Protein AF-0000000085125023 (afdb_homodimer)

Organism: Arcobacter nitrofigilis (strain ATCC 33309 / DSM 7299 / CCUG 15893 / LMG 7604 / NCTC 12251 / CI) (NCBI:txid572480)

Structure (mmCIF, N/CA/C/O backbone):
data_AF-0000000085125023-model_v1
#
loop_
_entity.id
_entity.type
_entity.pdbx_description
1 polymer 'Transcriptional regulator, MarR family'
#
loop_
_atom_site.group_PDB
_atom_site.id
_atom_site.type_symbol
_atom_site.label_atom_id
_atom_site.label_alt_id
_atom_site.label_comp_id
_atom_site.label_asym_id
_atom_site.label_entity_id
_atom_site.label_seq_id
_atom_site.pdbx_PDB_ins_code
_atom_site.Cartn_x
_atom_site.Cartn_y
_atom_site.Cartn_z
_atom_site.occupancy
_atom_site.B_iso_or_equiv
_atom_site.auth_seq_id
_atom_site.auth_comp_id
_atom_site.auth_asym_id
_atom_site.auth_atom_id
_atom_site.pdbx_PDB_model_num
ATOM 1 N N . MET A 1 1 ? 10.039 26.953 7.219 1 48.03 1 MET A N 1
ATOM 2 C CA . MET A 1 1 ? 10.586 26.062 8.234 1 48.03 1 MET A CA 1
ATOM 3 C C . MET A 1 1 ? 9.93 24.688 8.172 1 48.03 1 MET A C 1
ATOM 5 O O . MET A 1 1 ? 8.758 24.578 7.824 1 48.03 1 MET A O 1
ATOM 9 N N . VAL A 1 2 ? 10.75 23.547 8.148 1 61.81 2 VAL A N 1
ATOM 10 C CA . VAL A 1 2 ? 10.18 22.203 8.148 1 61.81 2 VAL A CA 1
ATOM 11 C C . VAL A 1 2 ? 9.438 21.969 9.453 1 61.81 2 VAL A C 1
ATOM 13 O O . VAL A 1 2 ? 10 22.125 10.539 1 61.81 2 VAL A O 1
ATOM 16 N N . LYS A 1 3 ? 8.188 21.859 9.469 1 83.12 3 LYS A N 1
ATOM 17 C CA . LYS A 1 3 ? 7.367 21.609 10.648 1 83.12 3 LYS A CA 1
ATOM 18 C C . LYS A 1 3 ? 7.746 20.297 11.312 1 83.12 3 LYS A C 1
ATOM 20 O O . LYS A 1 3 ? 8.062 19.312 10.625 1 83.12 3 LYS A O 1
ATOM 25 N N . THR A 1 4 ? 8.023 20.422 12.68 1 88.06 4 THR A N 1
ATOM 26 C CA . THR A 1 4 ? 8.344 19.219 13.445 1 88.06 4 THR A CA 1
ATOM 27 C C . THR A 1 4 ? 7.262 18.906 14.469 1 88.06 4 THR A C 1
ATOM 29 O O . THR A 1 4 ? 6.66 19.828 15.039 1 88.06 4 THR A O 1
ATOM 32 N N . TYR A 1 5 ? 7.02 17.672 14.727 1 92.56 5 TYR A N 1
ATOM 33 C CA . TYR A 1 5 ? 6.012 17.219 15.672 1 92.56 5 TYR A CA 1
ATOM 34 C C . TYR A 1 5 ? 6.641 16.359 16.766 1 92.56 5 TYR A C 1
ATOM 36 O O . TYR A 1 5 ? 5.934 15.688 17.516 1 92.56 5 TYR A O 1
ATOM 44 N N . GLY A 1 6 ? 7.953 16.422 16.844 1 93.62 6 GLY A N 1
ATOM 45 C CA . GLY A 1 6 ? 8.75 15.547 17.688 1 93.62 6 GLY A CA 1
ATOM 46 C C . GLY A 1 6 ? 9.578 14.539 16.922 1 93.62 6 GLY A C 1
ATOM 47 O O . GLY A 1 6 ? 9.125 14.016 15.891 1 93.62 6 GLY A O 1
ATOM 48 N N . GLU A 1 7 ? 10.742 14.328 17.422 1 94.56 7 GLU A N 1
ATOM 49 C CA . GLU A 1 7 ? 11.711 13.516 16.672 1 94.56 7 GLU A CA 1
ATOM 50 C C . GLU A 1 7 ? 11.133 12.148 16.328 1 94.56 7 GLU A C 1
ATOM 52 O O . GLU A 1 7 ? 11.156 11.734 15.172 1 94.56 7 GLU A O 1
ATOM 57 N N . ARG A 1 8 ? 10.609 11.492 17.344 1 96.62 8 ARG A N 1
ATOM 58 C CA . ARG A 1 8 ? 10.086 10.148 17.109 1 96.62 8 ARG A CA 1
ATOM 59 C C . ARG A 1 8 ? 8.836 10.18 16.234 1 96.62 8 ARG A C 1
ATOM 61 O O . ARG A 1 8 ? 8.633 9.305 15.398 1 96.62 8 ARG A O 1
ATOM 68 N N . THR A 1 9 ? 8.023 11.148 16.469 1 97.12 9 THR A N 1
ATOM 69 C CA . THR A 1 9 ? 6.824 11.305 15.648 1 97.12 9 THR A CA 1
ATOM 70 C C . THR A 1 9 ? 7.191 11.578 14.195 1 97.12 9 THR A C 1
ATOM 72 O O . THR A 1 9 ? 6.621 10.977 13.281 1 97.12 9 THR A O 1
ATOM 75 N N . ASP A 1 10 ? 8.141 12.438 13.992 1 96.75 10 ASP A N 1
ATOM 76 C CA . ASP A 1 10 ? 8.602 12.742 12.648 1 96.75 10 ASP A CA 1
ATOM 77 C C . ASP A 1 10 ? 9.156 11.5 11.961 1 96.75 10 ASP A C 1
ATOM 79 O O . ASP A 1 10 ? 8.883 11.258 10.781 1 96.75 10 ASP A O 1
ATOM 83 N N . LYS A 1 11 ? 9.891 10.742 12.742 1 97.56 11 LYS A N 1
ATOM 84 C CA . LYS A 1 11 ? 10.477 9.516 12.195 1 97.56 11 LYS A CA 1
ATOM 85 C C . LYS A 1 11 ? 9.391 8.492 11.875 1 97.56 11 LYS A C 1
ATOM 87 O O . LYS A 1 11 ? 9.469 7.801 10.859 1 97.56 11 LYS A O 1
ATOM 92 N N . SER A 1 12 ? 8.438 8.398 12.742 1 98.44 12 SER A N 1
ATOM 93 C CA . SER A 1 12 ? 7.316 7.492 12.516 1 98.44 12 SER A CA 1
ATOM 94 C C . SER A 1 12 ? 6.578 7.844 11.227 1 98.44 12 SER A C 1
ATOM 96 O O . SER A 1 12 ? 6.309 6.969 10.398 1 98.44 12 SER A O 1
ATOM 98 N N . MET A 1 13 ? 6.344 9.117 11.039 1 97 13 MET A N 1
ATOM 99 C CA . MET A 1 13 ? 5.641 9.578 9.844 1 97 13 MET A CA 1
ATOM 100 C C . MET A 1 13 ? 6.457 9.297 8.586 1 97 13 MET A C 1
ATOM 102 O O . MET A 1 13 ? 5.93 8.781 7.602 1 97 13 MET A O 1
ATOM 106 N N . LYS A 1 14 ? 7.691 9.602 8.688 1 96.69 14 LYS A N 1
ATOM 107 C CA . LYS A 1 14 ? 8.586 9.359 7.555 1 96.69 14 LYS A CA 1
ATOM 108 C C . LYS A 1 14 ? 8.641 7.883 7.191 1 96.69 14 LYS A C 1
ATOM 110 O O . LYS A 1 14 ? 8.633 7.523 6.012 1 96.69 14 LYS A O 1
ATOM 115 N N . THR A 1 15 ? 8.664 7.059 8.164 1 98.44 15 THR A N 1
ATOM 116 C CA . THR A 1 15 ? 8.766 5.617 7.961 1 98.44 15 THR A CA 1
ATOM 117 C C . THR A 1 15 ? 7.48 5.066 7.348 1 98.44 15 THR A C 1
ATOM 119 O O . THR A 1 15 ? 7.523 4.273 6.406 1 98.44 15 THR A O 1
ATOM 122 N N . VAL A 1 16 ? 6.336 5.551 7.832 1 97.94 16 VAL A N 1
ATOM 123 C CA . VAL A 1 16 ? 5.055 5.086 7.305 1 97.94 16 VAL A CA 1
ATOM 124 C C . VAL A 1 16 ? 4.914 5.504 5.844 1 97.94 16 VAL A C 1
ATOM 126 O O . VAL A 1 16 ? 4.496 4.703 5.004 1 97.94 16 VAL A O 1
ATOM 129 N N . VAL A 1 17 ? 5.305 6.684 5.531 1 95.62 17 VAL A N 1
ATOM 130 C CA . VAL A 1 17 ? 5.23 7.18 4.164 1 95.62 17 VAL A CA 1
ATOM 131 C C . VAL A 1 17 ? 6.148 6.359 3.264 1 95.62 17 VAL A C 1
ATOM 133 O O . VAL A 1 17 ? 5.777 6.004 2.143 1 95.62 17 VAL A O 1
ATOM 136 N N . ARG A 1 18 ? 7.312 6.051 3.775 1 96.88 18 ARG A N 1
ATOM 137 C CA . ARG A 1 18 ? 8.258 5.281 2.977 1 96.88 18 ARG A CA 1
ATOM 138 C C . ARG A 1 18 ? 7.758 3.857 2.75 1 96.88 18 ARG A C 1
ATOM 140 O O . ARG A 1 18 ? 7.938 3.297 1.667 1 96.88 18 ARG A O 1
ATOM 147 N N . LEU A 1 19 ? 7.148 3.27 3.783 1 97.75 19 LEU A N 1
ATOM 148 C CA . LEU A 1 19 ? 6.508 1.968 3.643 1 97.75 19 LEU A CA 1
ATOM 149 C C . LEU A 1 19 ? 5.473 1.989 2.523 1 97.75 19 LEU A C 1
ATOM 151 O O . LEU A 1 19 ? 5.457 1.102 1.668 1 97.75 19 LEU A O 1
ATOM 155 N N . GLU A 1 20 ? 4.672 2.984 2.543 1 95.94 20 GLU A N 1
ATOM 156 C CA . GLU A 1 20 ? 3.619 3.141 1.546 1 95.94 20 GLU A CA 1
ATOM 157 C C . GLU A 1 20 ? 4.203 3.271 0.142 1 95.94 20 GLU A C 1
ATOM 159 O O . GLU A 1 20 ? 3.76 2.594 -0.787 1 95.94 20 GLU A O 1
ATOM 164 N N . LYS A 1 21 ? 5.195 4.098 0.004 1 95.44 21 LYS A N 1
ATOM 165 C CA . LYS A 1 21 ? 5.797 4.363 -1.3 1 95.44 21 LYS A CA 1
ATOM 166 C C . LYS A 1 21 ? 6.5 3.121 -1.841 1 95.44 21 LYS A C 1
ATOM 168 O O . LYS A 1 21 ? 6.398 2.812 -3.031 1 95.44 21 LYS A O 1
ATOM 173 N N . ALA A 1 22 ? 7.219 2.416 -0.979 1 97.44 22 ALA A N 1
ATOM 174 C CA . ALA A 1 22 ? 7.902 1.196 -1.399 1 97.44 22 ALA A CA 1
ATOM 175 C C . ALA A 1 22 ? 6.902 0.128 -1.832 1 97.44 22 ALA A C 1
ATOM 177 O O . ALA A 1 22 ? 7.07 -0.502 -2.879 1 97.44 22 ALA A O 1
ATOM 178 N N . SER A 1 23 ? 5.863 -0.034 -1.014 1 96.88 23 SER A N 1
ATOM 179 C CA . SER A 1 23 ? 4.836 -1.02 -1.328 1 96.88 23 SER A CA 1
ATOM 180 C C . SER A 1 23 ? 4.141 -0.692 -2.646 1 96.88 23 SER A C 1
ATOM 182 O O . SER A 1 23 ? 3.928 -1.576 -3.479 1 96.88 23 SER A O 1
ATOM 184 N N . LEU A 1 24 ? 3.865 0.53 -2.869 1 94.25 24 LEU A N 1
ATOM 185 C CA . LEU A 1 24 ? 3.189 0.968 -4.086 1 94.25 24 LEU A CA 1
ATOM 186 C C . LEU A 1 24 ? 4.07 0.745 -5.309 1 94.25 24 LEU A C 1
ATOM 188 O O . LEU A 1 24 ? 3.592 0.293 -6.352 1 94.25 24 LEU A O 1
ATOM 192 N N . LYS A 1 25 ? 5.273 1.113 -5.129 1 95.5 25 LYS A N 1
ATOM 193 C CA . LYS A 1 25 ? 6.199 0.954 -6.25 1 95.5 25 LYS A CA 1
ATOM 194 C C . LYS A 1 25 ? 6.285 -0.506 -6.688 1 95.5 25 LYS A C 1
ATOM 196 O O . LYS A 1 25 ? 6.23 -0.806 -7.879 1 95.5 25 LYS A O 1
ATOM 201 N N . ILE A 1 26 ? 6.391 -1.401 -5.77 1 97.44 26 ILE A N 1
ATOM 202 C CA . ILE A 1 26 ? 6.484 -2.828 -6.062 1 97.44 26 ILE A CA 1
ATOM 203 C C . ILE A 1 26 ? 5.156 -3.322 -6.641 1 97.44 26 ILE A C 1
ATOM 205 O O . ILE A 1 26 ? 5.137 -4.082 -7.609 1 97.44 26 ILE A O 1
ATOM 209 N N . THR A 1 27 ? 4.062 -2.861 -6.07 1 95.75 27 THR A N 1
ATOM 210 C CA . THR A 1 27 ? 2.732 -3.24 -6.535 1 95.75 27 THR A CA 1
ATOM 211 C C . THR A 1 27 ? 2.518 -2.793 -7.98 1 95.75 27 THR A C 1
ATOM 213 O O . THR A 1 27 ? 2 -3.555 -8.797 1 95.75 27 THR A O 1
ATOM 216 N N . ASN A 1 28 ? 2.945 -1.587 -8.281 1 94.81 28 ASN A N 1
ATOM 217 C CA . ASN A 1 28 ? 2.777 -1.069 -9.633 1 94.81 28 ASN A CA 1
ATOM 218 C C . ASN A 1 28 ? 3.564 -1.891 -10.656 1 94.81 28 ASN A C 1
ATOM 220 O O . ASN A 1 28 ? 3.098 -2.115 -11.773 1 94.81 28 ASN A O 1
ATOM 224 N N . LYS A 1 29 ? 4.711 -2.312 -10.297 1 96.81 29 LYS A N 1
ATOM 225 C CA . LYS A 1 29 ? 5.477 -3.203 -11.164 1 96.81 29 LYS A CA 1
ATOM 226 C C . LYS A 1 29 ? 4.742 -4.523 -11.383 1 96.81 29 LYS A C 1
ATOM 228 O O . LYS A 1 29 ? 4.711 -5.047 -12.5 1 96.81 29 LYS A O 1
ATOM 233 N N . THR A 1 30 ? 4.172 -5 -10.328 1 97.62 30 THR A N 1
ATOM 234 C CA . THR A 1 30 ? 3.414 -6.242 -10.414 1 97.62 30 THR A CA 1
ATOM 235 C C . THR A 1 30 ? 2.191 -6.074 -11.305 1 97.62 30 THR A C 1
ATOM 237 O O . THR A 1 30 ? 1.921 -6.922 -12.164 1 97.62 30 THR A O 1
ATOM 240 N N . LEU A 1 31 ? 1.529 -4.98 -11.133 1 96.56 31 LEU A N 1
ATOM 241 C CA . LEU A 1 31 ? 0.343 -4.695 -11.93 1 96.56 31 LEU A CA 1
ATOM 242 C C . LEU A 1 31 ? 0.694 -4.605 -13.414 1 96.56 31 LEU A C 1
ATOM 244 O O . LEU A 1 31 ? -0.02 -5.148 -14.258 1 96.56 31 LEU A O 1
ATOM 248 N N . SER A 1 32 ? 1.743 -3.9 -13.656 1 96.62 32 SER A N 1
ATOM 249 C CA . SER A 1 32 ? 2.195 -3.77 -15.039 1 96.62 32 SER A CA 1
ATOM 250 C C . SER A 1 32 ? 2.496 -5.133 -15.656 1 96.62 32 SER A C 1
ATOM 252 O O . SER A 1 32 ? 2.088 -5.414 -16.781 1 96.62 32 SER A O 1
ATOM 254 N N . TYR A 1 33 ? 3.137 -5.992 -14.922 1 97.75 33 TYR A N 1
ATOM 255 C CA . TYR A 1 33 ? 3.465 -7.336 -15.383 1 97.75 33 TYR A CA 1
ATOM 256 C C . TYR A 1 33 ? 2.199 -8.156 -15.625 1 97.75 33 TYR A C 1
ATOM 258 O O . TYR A 1 33 ? 2.053 -8.789 -16.672 1 97.75 33 TYR A O 1
ATOM 266 N N . LEU A 1 34 ? 1.265 -8.109 -14.68 1 97.56 34 LEU A N 1
ATOM 267 C CA . LEU A 1 34 ? 0.044 -8.898 -14.758 1 97.56 34 LEU A CA 1
ATOM 268 C C . LEU A 1 34 ? -0.829 -8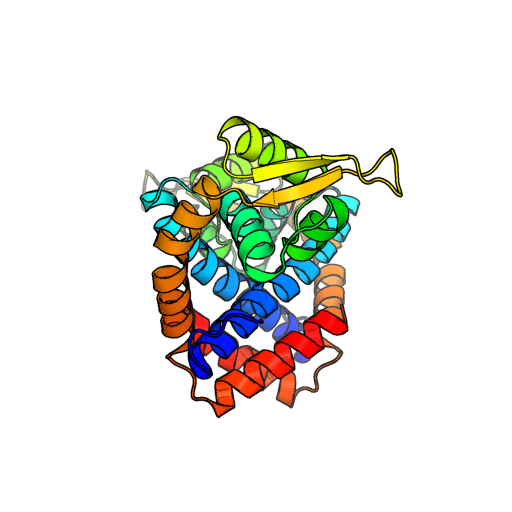.445 -15.922 1 97.56 34 LEU A C 1
ATOM 270 O O . LEU A 1 34 ? -1.456 -9.266 -16.594 1 97.56 34 LEU A O 1
ATOM 274 N N . SER A 1 35 ? -0.808 -7.121 -16.109 1 96.44 35 SER A N 1
ATOM 275 C CA . SER A 1 35 ? -1.603 -6.574 -17.203 1 96.44 35 SER A CA 1
ATOM 276 C C . SER A 1 35 ? -1.134 -7.113 -18.547 1 96.44 35 SER A C 1
ATOM 278 O O . SER A 1 35 ? -1.946 -7.352 -19.453 1 96.44 35 SER A O 1
ATOM 280 N N . GLN A 1 36 ? 0.09 -7.32 -18.703 1 96.19 36 GLN A N 1
ATOM 281 C CA . GLN A 1 36 ? 0.662 -7.871 -19.922 1 96.19 36 GLN A CA 1
ATOM 282 C C . GLN A 1 36 ? 0.196 -9.305 -20.156 1 96.19 36 GLN A C 1
ATOM 284 O O . GLN A 1 36 ? 0.296 -9.828 -21.266 1 96.19 36 GLN A O 1
ATOM 289 N N . HIS A 1 37 ? -0.326 -9.898 -19.141 1 95 37 HIS A N 1
ATOM 290 C CA . HIS A 1 37 ? -0.765 -11.289 -19.219 1 95 37 HIS A CA 1
ATOM 291 C C . HIS A 1 37 ? -2.279 -11.398 -19.078 1 95 37 HIS A C 1
ATOM 293 O O . HIS A 1 37 ? -2.803 -12.484 -18.797 1 95 37 HIS A O 1
ATOM 299 N N . GLY A 1 38 ? -2.936 -10.242 -19.125 1 93.81 38 GLY A N 1
ATOM 300 C CA . GLY A 1 38 ? -4.387 -10.219 -19.141 1 93.81 38 GLY A CA 1
ATOM 301 C C . GLY A 1 38 ? -5.016 -10.492 -17.797 1 93.81 38 GLY A C 1
ATOM 302 O O . GLY A 1 38 ? -6.141 -10.992 -17.719 1 93.81 38 GLY A O 1
ATOM 303 N N . LEU A 1 39 ? -4.336 -10.242 -16.703 1 96.5 39 LEU A N 1
ATOM 304 C CA . LEU A 1 39 ? -4.816 -10.492 -15.344 1 96.5 39 LEU A CA 1
ATOM 305 C C . LEU A 1 39 ? -4.863 -9.203 -14.539 1 96.5 39 LEU A C 1
ATOM 307 O O . LEU A 1 39 ? -3.949 -8.383 -14.617 1 96.5 39 LEU A O 1
ATOM 311 N N . THR A 1 40 ? -5.914 -9.016 -13.852 1 95.94 40 THR A N 1
ATOM 312 C CA . THR A 1 40 ? -5.922 -7.977 -12.828 1 95.94 40 THR A CA 1
ATOM 313 C C . THR A 1 40 ? -5.281 -8.477 -11.539 1 95.94 40 THR A C 1
ATOM 315 O O . THR A 1 40 ? -5.059 -9.68 -11.375 1 95.94 40 THR A O 1
ATOM 318 N N . PHE A 1 41 ? -5 -7.547 -10.703 1 95.75 41 PHE A N 1
ATOM 319 C CA . PHE A 1 41 ? -4.375 -7.922 -9.438 1 95.75 41 PHE A CA 1
ATOM 320 C C . PHE A 1 41 ? -5.301 -8.805 -8.617 1 95.75 41 PHE A C 1
ATOM 322 O O . PHE A 1 41 ? -4.871 -9.812 -8.055 1 95.75 41 PHE A O 1
ATOM 329 N N . ASN A 1 42 ? -6.559 -8.445 -8.555 1 95.81 42 ASN A N 1
ATOM 330 C CA . ASN A 1 42 ? -7.5 -9.188 -7.727 1 95.81 42 ASN A CA 1
ATOM 331 C C . ASN A 1 42 ? -7.762 -10.586 -8.297 1 95.81 42 ASN A C 1
ATOM 333 O O . ASN A 1 42 ? -7.902 -11.547 -7.543 1 95.81 42 ASN A O 1
ATOM 337 N N . GLN A 1 43 ? -7.824 -10.625 -9.57 1 96.94 43 GLN A N 1
ATOM 338 C CA . GLN A 1 43 ? -7.934 -11.938 -10.195 1 96.94 43 GLN A CA 1
ATOM 339 C C . GLN A 1 43 ? -6.734 -12.812 -9.844 1 96.94 43 GLN A C 1
ATOM 341 O O . GLN A 1 43 ? -6.898 -13.977 -9.461 1 96.94 43 GLN A O 1
ATOM 346 N N . PHE A 1 44 ? -5.602 -12.195 -9.984 1 97.75 44 PHE A N 1
ATOM 347 C CA . PHE A 1 44 ? -4.363 -12.906 -9.688 1 97.75 44 PHE A CA 1
ATOM 348 C C . PHE A 1 44 ? -4.34 -13.367 -8.234 1 97.75 44 PHE A C 1
ATOM 350 O O . PHE A 1 44 ? -4.004 -14.523 -7.949 1 97.75 44 PHE A O 1
ATOM 357 N N . LYS A 1 45 ? -4.645 -12.523 -7.332 1 97.19 45 LYS A N 1
ATOM 358 C CA . LYS A 1 45 ? -4.594 -12.844 -5.906 1 97.19 45 LYS A CA 1
ATOM 359 C C . LYS A 1 45 ? -5.504 -14.016 -5.574 1 97.19 45 LYS A C 1
ATOM 361 O O . LYS A 1 45 ? -5.125 -14.906 -4.809 1 97.19 45 LYS A O 1
ATOM 366 N N . VAL A 1 46 ? -6.664 -14.055 -6.148 1 97.62 46 VAL A N 1
ATOM 367 C CA . VAL A 1 46 ? -7.609 -15.133 -5.891 1 97.62 46 VAL A CA 1
ATOM 368 C C . VAL A 1 46 ? -7.059 -16.453 -6.445 1 97.62 46 VAL A C 1
ATOM 370 O O . VAL A 1 46 ? -7.035 -17.453 -5.742 1 97.62 46 VAL A O 1
ATOM 373 N N . LEU A 1 47 ? -6.617 -16.391 -7.676 1 98.06 47 LEU A N 1
ATOM 374 C CA . LEU A 1 47 ? -6.07 -17.594 -8.297 1 98.06 47 LEU A CA 1
ATOM 375 C C . LEU A 1 47 ? -4.859 -18.109 -7.527 1 98.06 47 LEU A C 1
ATOM 377 O O . LEU A 1 47 ? -4.715 -19.312 -7.32 1 98.06 47 LEU A O 1
ATOM 381 N N . GLU A 1 48 ? -4.074 -17.203 -7.137 1 97.06 48 GLU A N 1
ATOM 382 C CA . GLU A 1 48 ? -2.846 -17.547 -6.426 1 97.06 48 GLU A CA 1
ATOM 383 C C . GLU A 1 48 ? -3.15 -18.25 -5.105 1 97.06 48 GLU A C 1
ATOM 385 O O . GLU A 1 48 ? -2.525 -19.266 -4.773 1 97.06 48 GLU A O 1
ATOM 390 N N . VAL A 1 49 ? -4.059 -17.719 -4.344 1 96.25 49 VAL A N 1
ATOM 391 C CA . VAL A 1 49 ? -4.352 -18.297 -3.035 1 96.25 49 VAL A CA 1
ATOM 392 C C . VAL A 1 49 ? -4.977 -19.688 -3.215 1 96.25 49 VAL A C 1
ATOM 394 O O . VAL A 1 49 ? -4.668 -20.609 -2.465 1 96.25 49 VAL A O 1
ATOM 397 N N . LEU A 1 50 ? -5.805 -19.859 -4.18 1 97.25 50 LEU A N 1
ATOM 398 C CA . LEU A 1 50 ? -6.418 -21.156 -4.43 1 97.25 50 LEU A CA 1
ATOM 399 C C . LEU A 1 50 ? -5.379 -22.156 -4.926 1 97.25 50 LEU A C 1
ATOM 401 O O . LEU A 1 50 ? -5.438 -23.344 -4.574 1 97.25 50 LEU A O 1
ATOM 405 N N . TYR A 1 51 ? -4.508 -21.641 -5.707 1 96.62 51 TYR A N 1
ATOM 406 C CA . TYR A 1 51 ? -3.455 -22.484 -6.262 1 96.62 51 TYR A CA 1
ATOM 407 C C . TYR A 1 51 ? -2.533 -23 -5.16 1 96.62 51 TYR A C 1
ATOM 409 O O . TYR A 1 51 ? -2.145 -24.172 -5.168 1 96.62 51 TYR A O 1
ATOM 417 N N . HIS A 1 52 ? -2.266 -22.234 -4.211 1 95.5 52 HIS A N 1
ATOM 418 C CA . HIS A 1 52 ? -1.262 -22.562 -3.207 1 95.5 52 HIS A CA 1
ATOM 419 C C . HIS A 1 52 ? -1.909 -23.156 -1.959 1 95.5 52 HIS A C 1
ATOM 421 O O . HIS A 1 52 ? -1.303 -23.984 -1.271 1 95.5 52 HIS A O 1
ATOM 427 N N . ARG A 1 53 ? -3.137 -22.766 -1.627 1 94.94 53 ARG A N 1
ATOM 428 C CA . ARG A 1 53 ? -3.732 -23.156 -0.354 1 94.94 53 ARG A CA 1
ATOM 429 C C . ARG A 1 53 ? -4.836 -24.188 -0.56 1 94.94 53 ARG A C 1
ATOM 431 O O . ARG A 1 53 ? -5.297 -24.812 0.398 1 94.94 53 ARG A O 1
ATOM 438 N N . GLY A 1 54 ? -5.246 -24.344 -1.725 1 95.56 54 GLY A N 1
ATOM 439 C CA . GLY A 1 54 ? -6.34 -25.266 -2.004 1 95.56 54 GLY A CA 1
ATOM 440 C C . GLY A 1 54 ? -7.707 -24.609 -1.908 1 95.56 54 GLY A C 1
ATOM 441 O O . GLY A 1 54 ? -7.828 -23.391 -2.059 1 95.56 54 GLY A O 1
ATOM 442 N N . ASP A 1 55 ? -8.695 -25.453 -1.724 1 96.19 55 ASP A N 1
ATOM 443 C CA . ASP A 1 55 ? -10.078 -24.984 -1.729 1 96.19 55 ASP A CA 1
ATOM 444 C C . ASP A 1 55 ? -10.359 -24.078 -0.526 1 96.19 55 ASP A C 1
ATOM 446 O O . ASP A 1 55 ? -9.938 -24.391 0.593 1 96.19 55 ASP A O 1
ATOM 450 N N . LEU A 1 56 ? -11.023 -23 -0.812 1 95.56 56 LEU A N 1
ATOM 451 C CA . LEU A 1 56 ? -11.312 -22.016 0.238 1 95.56 56 LEU A CA 1
ATOM 452 C C . LEU A 1 56 ? -12.711 -21.453 0.076 1 95.56 56 LEU A C 1
ATOM 454 O O . LEU A 1 56 ? -13.242 -21.391 -1.038 1 95.56 56 LEU A O 1
ATOM 458 N N . ASN A 1 57 ? -13.258 -21.016 1.172 1 93.44 57 ASN A N 1
ATOM 459 C CA . ASN A 1 57 ? -14.516 -20.281 1.08 1 93.44 57 ASN A CA 1
ATOM 460 C C . ASN A 1 57 ? -14.281 -18.797 0.814 1 93.44 57 ASN A C 1
ATOM 462 O O . ASN A 1 57 ? -13.148 -18.312 0.915 1 93.44 57 ASN A O 1
ATOM 466 N N . ILE A 1 58 ? -15.336 -18.141 0.476 1 92.56 58 ILE A N 1
ATOM 467 C CA . ILE A 1 58 ? -15.2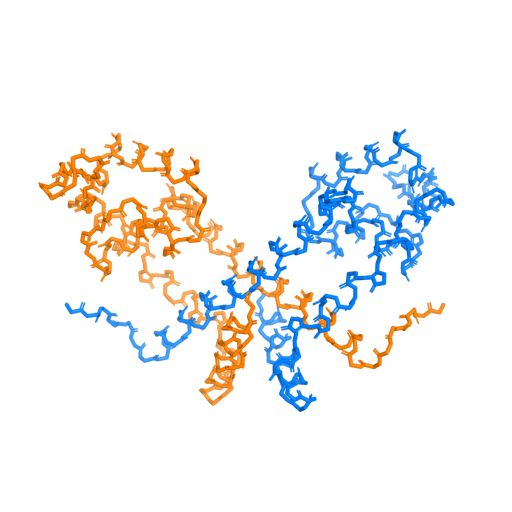58 -16.734 0.091 1 92.56 58 ILE A CA 1
ATOM 468 C C . ILE A 1 58 ? -14.703 -15.914 1.251 1 92.56 58 ILE A C 1
ATOM 470 O O . ILE A 1 58 ? -13.922 -14.984 1.042 1 92.56 58 ILE A O 1
ATOM 474 N N . GLY A 1 59 ? -15.07 -16.234 2.453 1 92.56 59 GLY A N 1
ATOM 475 C CA . GLY A 1 59 ? -14.57 -15.523 3.625 1 92.56 59 GLY A CA 1
ATOM 476 C C . GLY A 1 59 ? -13.07 -15.633 3.793 1 92.56 59 GLY A C 1
ATOM 477 O O . GLY A 1 59 ? -12.391 -14.633 4.047 1 92.56 59 GLY A O 1
ATOM 478 N N . SER A 1 60 ? -12.578 -16.812 3.613 1 94.25 60 SER A N 1
ATOM 479 C CA . SER A 1 60 ? -11.141 -17.047 3.715 1 94.25 60 SER A CA 1
ATOM 480 C C . SER A 1 60 ? -10.383 -16.344 2.6 1 94.25 60 SER A C 1
ATOM 482 O O . SER A 1 60 ? -9.336 -15.734 2.844 1 94.25 60 SER A O 1
ATOM 484 N N . ILE A 1 61 ? -10.906 -16.359 1.437 1 95.81 61 ILE A N 1
ATOM 485 C CA . ILE A 1 61 ? -10.273 -15.711 0.295 1 95.81 61 ILE A CA 1
ATOM 486 C C . ILE A 1 61 ? -10.25 -14.195 0.518 1 95.81 61 ILE A C 1
ATOM 488 O O . ILE A 1 61 ? -9.227 -13.547 0.275 1 95.81 61 ILE A O 1
ATOM 492 N N . THR A 1 62 ? -11.336 -13.703 0.993 1 94.69 62 THR A N 1
ATOM 493 C CA . THR A 1 62 ? -11.445 -12.273 1.258 1 94.69 62 THR A CA 1
ATOM 494 C C . THR A 1 62 ? -10.375 -11.828 2.254 1 94.69 62 THR A C 1
ATOM 496 O O . THR A 1 62 ? -9.688 -10.828 2.029 1 94.69 62 THR A O 1
ATOM 499 N N . LYS A 1 63 ? -10.125 -12.617 3.266 1 92.81 63 LYS A N 1
ATOM 500 C CA . LYS A 1 63 ? -9.141 -12.32 4.301 1 92.81 63 LYS A CA 1
ATOM 501 C C . LYS A 1 63 ? -7.719 -12.438 3.76 1 92.81 63 LYS A C 1
ATOM 503 O O . LYS A 1 63 ? -6.891 -11.555 3.979 1 92.81 63 LYS A O 1
ATOM 508 N N . LEU A 1 64 ? -7.508 -13.43 3.01 1 92.56 64 LEU A N 1
ATOM 509 C CA . LEU A 1 64 ? -6.164 -13.734 2.529 1 92.56 64 LEU A CA 1
ATOM 510 C C . LEU A 1 64 ? -5.738 -12.75 1.444 1 92.56 64 LEU A C 1
ATOM 512 O O . LEU A 1 64 ? -4.551 -12.453 1.302 1 92.56 64 LEU A O 1
ATOM 516 N N . THR A 1 65 ? -6.656 -12.18 0.682 1 94.19 65 THR A N 1
ATOM 517 C CA . THR A 1 65 ? -6.344 -11.281 -0.422 1 94.19 65 THR A CA 1
ATOM 518 C C . THR A 1 65 ? -6.477 -9.828 0.011 1 94.19 65 THR A C 1
ATOM 520 O O . THR A 1 65 ? -6.293 -8.914 -0.797 1 94.19 65 THR A O 1
ATOM 523 N N . MET A 1 66 ? -6.809 -9.578 1.205 1 91.06 66 MET A N 1
ATOM 524 C CA . MET A 1 66 ? -7.02 -8.234 1.743 1 91.06 66 MET A CA 1
ATOM 525 C C . MET A 1 66 ? -8.031 -7.465 0.904 1 91.06 66 MET A C 1
ATOM 527 O O . MET A 1 66 ? -7.816 -6.293 0.582 1 91.06 66 MET A O 1
ATOM 531 N N . SER A 1 67 ? -9.039 -8.195 0.462 1 91.44 67 SER A N 1
ATOM 532 C CA . SER A 1 67 ? -10.094 -7.613 -0.351 1 91.44 67 SER A CA 1
ATOM 533 C C . SER A 1 67 ? -11.32 -7.277 0.495 1 91.44 67 SER A C 1
ATOM 535 O O . SER A 1 67 ? -11.398 -7.664 1.664 1 91.44 67 SER A O 1
ATOM 537 N N . THR A 1 68 ? -12.195 -6.422 -0.049 1 87.44 68 THR A N 1
ATOM 538 C CA . THR A 1 68 ? -13.508 -6.18 0.549 1 87.44 68 THR A CA 1
ATOM 539 C C . THR A 1 68 ? -14.547 -7.145 -0.014 1 87.44 68 THR A C 1
ATOM 541 O O . THR A 1 68 ? -14.391 -7.648 -1.128 1 87.44 68 THR A O 1
ATOM 544 N N . PRO A 1 69 ? -15.594 -7.375 0.792 1 85.62 69 PRO A N 1
ATOM 545 C CA . PRO A 1 69 ? -16.641 -8.305 0.333 1 85.62 69 PRO A CA 1
ATOM 546 C C . PRO A 1 69 ? -17.219 -7.91 -1.025 1 85.62 69 PRO A C 1
ATOM 548 O O . PRO A 1 69 ? -17.453 -8.781 -1.87 1 85.62 69 PRO A O 1
ATOM 551 N N . GLY A 1 70 ? -17.469 -6.676 -1.167 1 87.62 70 GLY A N 1
ATOM 552 C CA . GLY A 1 70 ? -18.016 -6.234 -2.441 1 87.62 70 GLY A CA 1
ATOM 553 C C . GLY A 1 70 ? -17.094 -6.504 -3.613 1 87.62 70 GLY A C 1
ATOM 554 O O . GLY A 1 70 ? -17.531 -7 -4.656 1 87.62 70 GLY A O 1
ATOM 555 N N . ASN A 1 71 ? -15.859 -6.34 -3.48 1 90.19 71 ASN A N 1
ATOM 556 C CA . ASN A 1 71 ? -14.867 -6.52 -4.535 1 90.19 71 ASN A CA 1
ATOM 557 C C . ASN A 1 71 ? -14.633 -7.992 -4.84 1 90.19 71 ASN A C 1
ATOM 559 O O . ASN A 1 71 ? -14.586 -8.391 -6.004 1 90.19 71 ASN A O 1
ATOM 563 N N . ILE A 1 72 ? -14.625 -8.805 -3.816 1 94.19 72 ILE A N 1
ATOM 564 C CA . ILE A 1 72 ? -14.289 -10.211 -3.992 1 94.19 72 ILE A CA 1
ATOM 565 C C . ILE A 1 72 ? -15.43 -10.93 -4.711 1 94.19 72 ILE A C 1
ATOM 567 O O . ILE A 1 72 ? -15.188 -11.836 -5.516 1 94.19 72 ILE A O 1
ATOM 571 N N . THR A 1 73 ? -16.641 -10.5 -4.395 1 92.69 73 THR A N 1
ATOM 572 C CA . THR A 1 73 ? -17.812 -11.109 -5.023 1 92.69 73 THR A CA 1
ATOM 573 C C . THR A 1 73 ? -17.75 -10.938 -6.539 1 92.69 73 THR A C 1
ATOM 575 O O . THR A 1 73 ? -17.969 -11.891 -7.285 1 92.69 73 THR A O 1
ATOM 578 N N . VAL A 1 74 ? -17.453 -9.781 -6.918 1 95.88 74 VAL A N 1
ATOM 579 C CA . VAL A 1 74 ? -17.391 -9.469 -8.344 1 95.88 74 VAL A CA 1
ATOM 580 C C . VAL A 1 74 ? -16.234 -10.227 -8.984 1 95.88 74 VAL A C 1
ATOM 582 O O . VAL A 1 74 ? -16.375 -10.789 -10.07 1 95.88 74 VAL A O 1
ATOM 585 N N . VAL A 1 75 ? -15.117 -10.273 -8.398 1 97.25 75 VAL A N 1
ATOM 586 C CA . VAL A 1 75 ? -13.93 -10.945 -8.914 1 97.25 75 VAL A CA 1
ATOM 587 C C . VAL A 1 75 ? -14.195 -12.438 -9.062 1 97.25 75 VAL A C 1
ATOM 589 O O . VAL A 1 75 ? -13.891 -13.031 -10.094 1 97.25 75 VAL A O 1
ATOM 592 N N . VAL A 1 76 ? -14.836 -12.984 -8.078 1 96.44 76 VAL A N 1
ATOM 593 C CA . VAL A 1 76 ? -15.141 -14.414 -8.07 1 96.44 76 VAL A CA 1
ATOM 594 C C . VAL A 1 76 ? -16.141 -14.734 -9.172 1 96.44 76 VAL A C 1
ATOM 596 O O . VAL A 1 76 ? -15.984 -15.711 -9.898 1 96.44 76 VAL A O 1
ATOM 599 N N . LYS A 1 77 ? -17.141 -13.914 -9.227 1 96.06 77 LYS A N 1
ATOM 600 C CA . LYS A 1 77 ? -18.156 -14.086 -10.266 1 96.06 77 LYS A CA 1
ATOM 601 C C . LYS A 1 77 ? -17.516 -14.094 -11.656 1 96.06 77 LYS A C 1
ATOM 603 O O . LYS A 1 77 ? -17.844 -14.953 -12.484 1 96.06 77 LYS A O 1
ATOM 608 N N . ASN A 1 78 ? -16.641 -13.219 -11.875 1 97.12 78 ASN A N 1
ATOM 609 C CA . ASN A 1 78 ? -15.977 -13.117 -13.172 1 97.12 78 ASN A CA 1
ATOM 610 C C . ASN A 1 78 ? -15.047 -14.297 -13.43 1 97.12 78 ASN A C 1
ATOM 612 O O . ASN A 1 78 ? -14.977 -14.805 -14.555 1 97.12 78 ASN A O 1
ATOM 616 N N . LEU A 1 79 ? -14.367 -14.742 -12.438 1 98.06 79 LEU A N 1
ATOM 617 C CA . LEU A 1 79 ? -13.469 -15.883 -12.57 1 98.06 79 LEU A CA 1
ATOM 618 C C . LEU A 1 79 ? -14.25 -17.156 -12.875 1 98.06 79 LEU A C 1
ATOM 620 O O . LEU A 1 79 ? -13.781 -18.016 -13.625 1 98.06 79 LEU A O 1
ATOM 624 N N . LYS A 1 80 ? -15.422 -17.25 -12.281 1 97.56 80 LYS A N 1
ATOM 625 C CA . LYS A 1 80 ? -16.297 -18.375 -12.578 1 97.56 80 LYS A CA 1
ATOM 626 C C . LYS A 1 80 ? -16.797 -18.312 -14.016 1 97.56 80 LYS A C 1
ATOM 628 O O . LYS A 1 80 ? -16.797 -19.328 -14.727 1 97.56 80 LYS A O 1
ATOM 633 N N . ARG A 1 81 ? -17.234 -17.172 -14.312 1 97.5 81 ARG A N 1
ATOM 634 C CA . ARG A 1 81 ? -17.719 -16.953 -15.68 1 97.5 81 ARG A CA 1
ATOM 635 C C . ARG A 1 81 ? -16.656 -17.344 -16.703 1 97.5 81 ARG A C 1
ATOM 637 O O . ARG A 1 81 ? -16.969 -18 -17.703 1 97.5 81 ARG A O 1
ATOM 644 N N . ASP A 1 82 ? -15.422 -17.078 -16.406 1 97.19 82 ASP A N 1
ATOM 645 C CA . ASP A 1 82 ? -14.312 -17.344 -17.312 1 97.19 82 ASP A CA 1
ATOM 646 C C . ASP A 1 82 ? -13.773 -18.75 -17.125 1 97.19 82 ASP A C 1
ATOM 648 O O . ASP A 1 82 ? -12.805 -19.156 -17.781 1 97.19 82 ASP A O 1
ATOM 652 N N . GLU A 1 83 ? -14.336 -19.484 -16.172 1 98.19 83 GLU A N 1
ATOM 653 C CA . GLU A 1 83 ? -14.055 -20.891 -15.914 1 98.19 83 GLU A CA 1
ATOM 654 C C . GLU A 1 83 ? -12.656 -21.078 -15.328 1 98.19 83 GLU A C 1
ATOM 656 O O . GLU A 1 83 ? -11.992 -22.078 -15.602 1 98.19 83 GLU A O 1
ATOM 661 N N . TRP A 1 84 ? -12.148 -20.078 -14.656 1 98.5 84 TRP A N 1
ATOM 662 C CA . TRP A 1 84 ? -10.852 -20.188 -14 1 98.5 84 TRP A CA 1
ATOM 663 C C . TRP A 1 84 ? -11 -20.797 -12.609 1 98.5 84 TRP A C 1
ATOM 665 O O . TRP A 1 84 ? -10.039 -21.344 -12.055 1 98.5 84 TRP A O 1
ATOM 675 N N . ILE A 1 85 ? -12.172 -20.609 -12.031 1 98.5 85 ILE A N 1
ATOM 676 C CA . ILE A 1 85 ? -12.5 -21.266 -10.766 1 98.5 85 ILE A CA 1
ATOM 677 C C . ILE A 1 85 ? -13.914 -21.812 -10.82 1 98.5 85 ILE A C 1
ATOM 679 O O . ILE A 1 85 ? -14.68 -21.5 -11.734 1 98.5 85 ILE A O 1
ATOM 683 N N . THR A 1 86 ? -14.242 -22.688 -9.938 1 97.81 86 THR A N 1
ATOM 684 C CA . THR A 1 86 ? -15.586 -23.234 -9.75 1 97.81 86 THR A CA 1
ATOM 685 C C . THR A 1 86 ? -15.945 -23.281 -8.266 1 97.81 86 THR A C 1
ATOM 687 O O . THR A 1 86 ? -15.133 -22.906 -7.414 1 97.81 86 THR A O 1
ATOM 690 N N . SER A 1 87 ? -17.203 -23.531 -8 1 94.75 87 SER A N 1
ATOM 691 C CA . SER A 1 87 ? -17.609 -23.578 -6.602 1 94.75 87 SER A CA 1
ATOM 692 C C . SER A 1 87 ? -18.625 -24.688 -6.363 1 94.75 87 SER A C 1
ATOM 694 O O . SER A 1 87 ? -19.312 -25.125 -7.293 1 94.75 87 SER A O 1
ATOM 696 N N . ILE A 1 88 ? -18.562 -25.188 -5.191 1 90.5 88 ILE A N 1
ATOM 697 C CA . ILE A 1 88 ? -19.594 -26.125 -4.723 1 90.5 88 ILE A CA 1
ATOM 698 C C . ILE A 1 88 ? -20.219 -25.594 -3.432 1 90.5 88 ILE A C 1
ATOM 700 O O . ILE A 1 88 ? -19.578 -24.844 -2.689 1 90.5 88 ILE A O 1
ATOM 704 N N . LYS A 1 89 ? -21.469 -25.938 -3.287 1 87.5 89 LYS A N 1
ATOM 705 C CA . LYS A 1 89 ? -22.109 -25.578 -2.025 1 87.5 89 LYS A CA 1
ATOM 706 C C . LYS A 1 89 ? -21.438 -26.266 -0.844 1 87.5 89 LYS A C 1
ATOM 708 O O . LYS A 1 89 ? -21.094 -27.438 -0.921 1 87.5 89 LYS A O 1
ATOM 713 N N . ASP A 1 90 ? -21.125 -25.391 0.161 1 78.5 90 ASP A N 1
ATOM 714 C CA . ASP A 1 90 ? -20.562 -25.984 1.372 1 78.5 90 ASP A CA 1
ATOM 715 C C . ASP A 1 90 ? -21.562 -26.891 2.072 1 78.5 90 ASP A C 1
ATOM 717 O O . ASP A 1 90 ? -22.672 -26.438 2.416 1 78.5 90 ASP A O 1
ATOM 721 N N . PRO A 1 91 ? -21.234 -28.109 2.203 1 77.88 91 PRO A N 1
ATOM 722 C CA . PRO A 1 91 ? -22.172 -29.047 2.828 1 77.88 91 PRO A CA 1
ATOM 723 C C . PRO A 1 91 ? -22.5 -28.672 4.273 1 77.88 91 PRO A C 1
ATOM 725 O O . PRO A 1 91 ? -23.562 -29.031 4.781 1 77.88 91 PRO A O 1
ATOM 728 N N . ASN A 1 92 ? -21.641 -28.047 4.891 1 79.94 92 ASN A N 1
ATOM 729 C CA . ASN A 1 92 ? -21.766 -27.75 6.312 1 79.94 92 ASN A CA 1
ATOM 730 C C . ASN A 1 92 ? -22.375 -26.375 6.543 1 79.94 92 ASN A C 1
ATOM 732 O O . ASN A 1 92 ? -22.688 -26 7.68 1 79.94 92 ASN A O 1
ATOM 736 N N . ASP A 1 93 ? -22.344 -25.609 5.641 1 73.56 93 ASP A N 1
ATOM 737 C CA . ASP A 1 93 ? -22.906 -24.266 5.711 1 73.56 93 ASP A CA 1
ATOM 738 C C . ASP A 1 93 ? -23.641 -23.906 4.422 1 73.56 93 ASP A C 1
ATOM 740 O O . ASP A 1 93 ? -23.016 -23.516 3.434 1 73.56 93 ASP A O 1
ATOM 744 N N . ASN A 1 94 ? -24.906 -23.953 4.457 1 71 94 ASN A N 1
ATOM 745 C CA . ASN A 1 94 ? -25.734 -23.766 3.27 1 71 94 ASN A CA 1
ATOM 746 C C . ASN A 1 94 ? -25.562 -22.375 2.674 1 71 94 ASN A C 1
ATOM 748 O O . ASN A 1 94 ? -25.875 -22.156 1.503 1 71 94 ASN A O 1
ATOM 752 N N . ARG A 1 95 ? -24.984 -21.547 3.529 1 72.81 95 ARG A N 1
ATOM 753 C CA . ARG A 1 95 ? -24.859 -20.188 3.051 1 72.81 95 ARG A CA 1
ATOM 754 C C . ARG A 1 95 ? -23.453 -19.938 2.486 1 72.81 95 ARG A C 1
ATOM 756 O O . ARG A 1 95 ? -23.219 -18.906 1.854 1 72.81 95 ARG A O 1
ATOM 763 N N . ALA A 1 96 ? -22.656 -21.062 2.646 1 82.44 96 ALA A N 1
ATOM 764 C CA . ALA A 1 96 ? -21.281 -20.844 2.23 1 82.44 96 ALA A CA 1
ATOM 765 C C . ALA A 1 96 ? -20.922 -21.688 1.017 1 82.44 96 ALA A C 1
ATOM 767 O O . ALA A 1 96 ? -21.484 -22.766 0.823 1 82.44 96 ALA A O 1
ATOM 768 N N . SER A 1 97 ? -20.203 -21.109 0.064 1 90.25 97 SER A N 1
ATOM 769 C CA . SER A 1 97 ? -19.672 -21.859 -1.074 1 90.25 97 SER A CA 1
ATOM 770 C C . SER A 1 97 ? -18.172 -22.078 -0.94 1 90.25 97 SER A C 1
ATOM 772 O O . SER A 1 97 ? -17.469 -21.281 -0.337 1 90.25 97 SER A O 1
ATOM 774 N N . ILE A 1 98 ? -17.75 -23.25 -1.397 1 95.06 98 ILE A N 1
ATOM 775 C CA . ILE A 1 98 ? -16.328 -23.594 -1.455 1 95.06 98 ILE A CA 1
ATOM 776 C C . ILE A 1 98 ? -15.805 -23.406 -2.879 1 95.06 98 ILE A C 1
ATOM 778 O O . ILE A 1 98 ? -16.359 -23.969 -3.826 1 95.06 98 ILE A O 1
ATOM 782 N N . LEU A 1 99 ? -14.75 -22.594 -2.973 1 97.12 99 LEU A N 1
ATOM 783 C CA . LEU A 1 99 ? -14.18 -22.281 -4.277 1 97.12 99 LEU A CA 1
ATOM 784 C C . LEU A 1 99 ? -12.969 -23.156 -4.57 1 97.12 99 LEU A C 1
ATOM 786 O O . LEU A 1 99 ? -12.164 -23.422 -3.68 1 97.12 99 LEU A O 1
ATOM 790 N N . THR A 1 100 ? -12.898 -23.562 -5.84 1 97.69 100 THR A N 1
ATOM 791 C CA . THR A 1 100 ? -11.828 -24.422 -6.32 1 97.69 100 THR A CA 1
ATOM 792 C C . THR A 1 100 ? -11.266 -23.891 -7.641 1 97.69 100 THR A C 1
ATOM 794 O O . THR A 1 100 ? -12.023 -23.453 -8.508 1 97.69 100 THR A O 1
ATOM 797 N N . ILE A 1 101 ? -9.945 -23.938 -7.734 1 98.12 101 ILE A N 1
ATOM 798 C CA . ILE A 1 101 ? -9.328 -23.547 -9 1 98.12 101 ILE A CA 1
ATOM 799 C C . ILE A 1 101 ? -9.492 -24.672 -10.016 1 98.12 101 ILE A C 1
ATOM 801 O O . ILE A 1 101 ? -9.359 -25.859 -9.672 1 98.12 101 ILE A O 1
ATOM 805 N N . THR A 1 102 ? -9.844 -24.312 -11.266 1 98.5 102 THR A N 1
ATOM 806 C CA . THR A 1 102 ? -9.969 -25.297 -12.336 1 98.5 102 THR A CA 1
ATOM 807 C C . THR A 1 102 ? -8.617 -25.547 -13 1 98.5 102 THR A C 1
ATOM 809 O O . THR A 1 102 ? -7.629 -24.891 -12.68 1 98.5 102 THR A O 1
ATOM 812 N N . GLN A 1 103 ? -8.625 -26.609 -13.883 1 98.31 103 GLN A N 1
ATOM 813 C CA . GLN A 1 103 ? -7.41 -26.859 -14.664 1 98.31 103 GLN A CA 1
ATOM 814 C C . GLN A 1 103 ? -7.047 -25.641 -15.508 1 98.31 103 GLN A C 1
ATOM 816 O O . GLN A 1 103 ? -5.875 -25.281 -15.625 1 98.31 103 GLN A O 1
ATOM 821 N N . LYS A 1 104 ? -8.047 -25 -16 1 98.12 104 LYS A N 1
ATOM 822 C CA . LYS A 1 104 ? -7.844 -23.797 -16.781 1 98.12 104 LYS A CA 1
ATOM 823 C C . LYS A 1 104 ? -7.234 -22.688 -15.938 1 98.12 104 LYS A C 1
ATOM 825 O O . LYS A 1 104 ? -6.301 -22 -16.375 1 98.12 104 LYS A O 1
ATOM 830 N N . GLY A 1 105 ? -7.738 -22.469 -14.734 1 98.06 105 GLY A N 1
ATOM 831 C CA . GLY A 1 105 ? -7.191 -21.484 -13.812 1 98.06 105 GLY A CA 1
ATOM 832 C C . GLY A 1 105 ? -5.766 -21.797 -13.383 1 98.06 105 GLY A C 1
ATOM 833 O O . GLY A 1 105 ? -4.934 -20.891 -13.273 1 98.06 105 GLY A O 1
ATOM 834 N N . LYS A 1 106 ? -5.523 -23.047 -13.195 1 97.69 106 LYS A N 1
ATOM 835 C CA . LYS A 1 106 ? -4.184 -23.484 -12.82 1 97.69 106 LYS A CA 1
ATOM 836 C C . LYS A 1 106 ? -3.17 -23.156 -13.906 1 97.69 106 LYS A C 1
ATOM 838 O O . LYS A 1 106 ? -2.057 -22.719 -13.617 1 97.69 106 LYS A O 1
ATOM 843 N N . GLU A 1 107 ? -3.576 -23.375 -15.125 1 97.5 107 GLU A N 1
ATOM 844 C CA . GLU A 1 107 ? -2.691 -23.094 -16.25 1 97.5 107 GLU A CA 1
ATOM 845 C C . GLU A 1 107 ? -2.338 -21.609 -16.328 1 97.5 107 GLU A C 1
ATOM 847 O O . GLU A 1 107 ? -1.203 -21.25 -16.641 1 97.5 107 GLU A O 1
ATOM 852 N N . VAL A 1 108 ? -3.256 -20.766 -15.969 1 96.69 108 VAL A N 1
ATOM 853 C CA . VAL A 1 108 ? -3.029 -19.328 -15.977 1 96.69 108 VAL A CA 1
ATOM 854 C C . VAL A 1 108 ? -1.994 -18.953 -14.914 1 96.69 108 VAL A C 1
ATOM 856 O O . VAL A 1 108 ? -1.022 -18.25 -15.203 1 96.69 108 VAL A O 1
ATOM 859 N N . ILE A 1 109 ? -2.135 -19.422 -13.75 1 96.81 109 ILE A N 1
ATOM 860 C CA . ILE A 1 109 ? -1.252 -19.078 -12.641 1 96.81 109 ILE A CA 1
ATOM 861 C C . ILE A 1 109 ? 0.133 -19.672 -12.875 1 96.81 109 ILE A C 1
ATOM 863 O O . ILE A 1 109 ? 1.149 -19.031 -12.594 1 96.81 109 ILE A O 1
ATOM 867 N N . GLU A 1 110 ? 0.148 -20.844 -13.367 1 96.44 110 GLU A N 1
ATOM 868 C CA . GLU A 1 110 ? 1.419 -21.516 -13.602 1 96.44 110 GLU A CA 1
ATOM 869 C C . GLU A 1 110 ? 2.244 -20.797 -14.664 1 96.44 110 GLU A C 1
ATOM 871 O O . GLU A 1 110 ? 3.477 -20.875 -14.648 1 96.44 110 GLU A O 1
ATOM 876 N N . LYS A 1 111 ? 1.528 -20.172 -15.5 1 96.19 111 LYS A N 1
ATOM 877 C CA . LYS A 1 111 ? 2.195 -19.406 -16.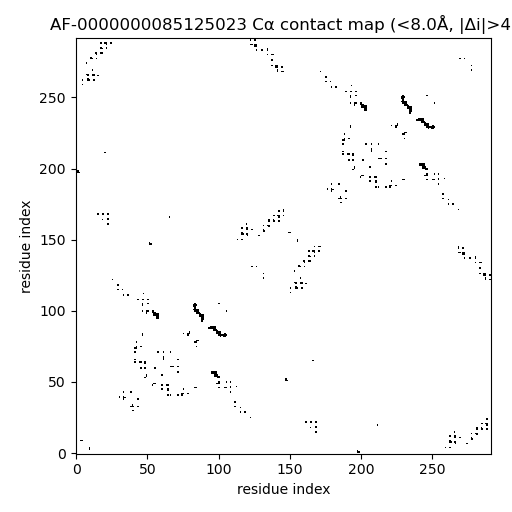547 1 96.19 111 LYS A CA 1
ATOM 878 C C . LYS A 1 111 ? 2.777 -18.109 -15.992 1 96.19 111 LYS A C 1
ATOM 880 O O . LYS A 1 111 ? 3.846 -17.672 -16.422 1 96.19 111 LYS A O 1
ATOM 885 N N . VAL A 1 112 ? 2.172 -17.516 -15.008 1 97.06 112 VAL A N 1
ATOM 886 C CA . VAL A 1 112 ? 2.514 -16.156 -14.617 1 97.06 112 VAL A CA 1
ATOM 887 C C . VAL A 1 112 ? 3.285 -16.172 -13.297 1 97.06 112 VAL A C 1
ATOM 889 O O . VAL A 1 112 ? 4.109 -15.289 -13.047 1 97.06 112 VAL A O 1
ATOM 892 N N . PHE A 1 113 ? 3.09 -17.109 -12.469 1 97.12 113 PHE A N 1
ATOM 893 C CA . PHE A 1 113 ? 3.555 -17.078 -11.086 1 97.12 113 PHE A CA 1
ATOM 894 C C . PHE A 1 113 ? 5.074 -17.156 -11.023 1 97.12 113 PHE A C 1
ATOM 896 O O . PHE A 1 113 ? 5.715 -16.438 -10.258 1 97.12 113 PHE A O 1
ATOM 903 N N . PRO A 1 114 ? 5.715 -18.078 -11.867 1 95.69 114 PRO A N 1
ATOM 904 C CA . PRO A 1 114 ? 7.168 -18.203 -11.742 1 95.69 114 PRO A CA 1
ATOM 905 C C . PRO A 1 114 ? 7.898 -16.891 -12.031 1 95.69 114 PRO A C 1
ATOM 907 O O . PRO A 1 114 ? 8.82 -16.516 -11.297 1 95.69 114 PRO A O 1
ATOM 910 N N . GLU A 1 115 ? 7.465 -16.188 -13.047 1 96.75 115 GLU A N 1
ATOM 911 C CA . GLU A 1 115 ? 8.086 -14.891 -13.344 1 96.75 115 GLU A CA 1
ATOM 912 C C . GLU A 1 115 ? 7.727 -13.859 -12.281 1 96.75 115 GLU A C 1
ATOM 914 O O . GLU A 1 115 ? 8.547 -13 -11.938 1 96.75 115 GLU A O 1
ATOM 919 N N . HIS A 1 116 ? 6.5 -13.93 -11.781 1 97.69 116 HIS A N 1
ATOM 920 C CA . HIS A 1 116 ? 6.10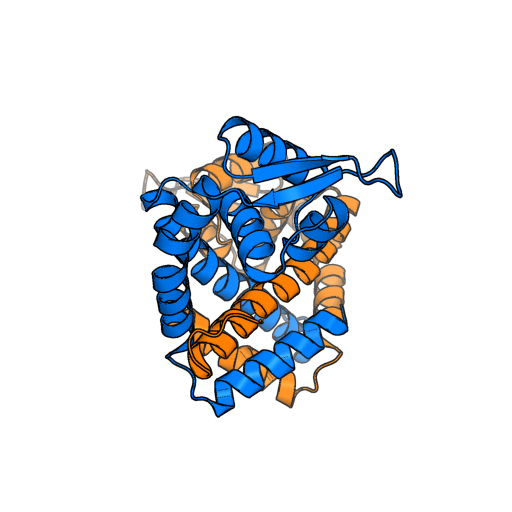9 -13.07 -10.664 1 97.69 116 HIS A CA 1
ATOM 921 C C . HIS A 1 116 ? 7.027 -13.273 -9.469 1 97.69 116 HIS A C 1
ATOM 923 O O . HIS A 1 116 ? 7.516 -12.297 -8.883 1 97.69 116 HIS A O 1
ATOM 929 N N . ALA A 1 117 ? 7.301 -14.508 -9.156 1 97.44 117 ALA A N 1
ATOM 930 C CA . ALA A 1 117 ? 8.18 -14.844 -8.039 1 97.44 117 ALA A CA 1
ATOM 931 C C . ALA A 1 117 ? 9.586 -14.289 -8.266 1 97.44 117 ALA A C 1
ATOM 933 O O . ALA A 1 117 ? 10.195 -13.734 -7.352 1 97.44 117 ALA A O 1
ATOM 934 N N . LYS A 1 118 ? 10.039 -14.383 -9.461 1 97.25 118 LYS A N 1
ATOM 935 C CA . LYS A 1 118 ? 11.352 -13.852 -9.82 1 97.25 118 LYS A CA 1
ATOM 936 C C . LYS A 1 118 ? 11.391 -12.336 -9.68 1 97.25 118 LYS A C 1
ATOM 938 O O . LYS A 1 118 ? 12.391 -11.766 -9.234 1 97.25 118 LYS A O 1
ATOM 943 N N . ASN A 1 119 ? 10.336 -11.727 -10.125 1 97.81 119 ASN A N 1
ATOM 944 C CA . ASN A 1 119 ? 10.242 -10.273 -10.016 1 97.81 119 ASN A CA 1
ATOM 945 C C . ASN A 1 119 ? 10.297 -9.812 -8.562 1 97.81 119 ASN A C 1
ATOM 947 O O . ASN A 1 119 ? 10.93 -8.812 -8.242 1 97.81 119 ASN A O 1
ATOM 951 N N . LEU A 1 120 ? 9.641 -10.547 -7.645 1 98 120 LEU A N 1
ATOM 952 C CA . LEU A 1 120 ? 9.648 -10.18 -6.23 1 98 120 LEU A CA 1
ATOM 953 C C . LEU A 1 120 ? 11.008 -10.445 -5.605 1 98 120 LEU A C 1
ATOM 955 O O . LEU A 1 120 ? 11.453 -9.688 -4.734 1 98 120 LEU A O 1
ATOM 959 N N . TYR A 1 121 ? 11.641 -11.523 -6.07 1 98.06 121 TYR A N 1
ATOM 960 C CA . TYR A 1 121 ? 13.031 -11.75 -5.676 1 98.06 121 TYR A CA 1
ATOM 961 C C . TYR A 1 121 ? 13.906 -10.562 -6.059 1 98.06 121 TYR A C 1
ATOM 963 O O . TYR A 1 121 ? 14.672 -10.055 -5.234 1 98.06 121 TYR A O 1
ATOM 971 N N . LYS A 1 122 ? 13.75 -10.102 -7.27 1 98.25 122 LYS A N 1
ATOM 972 C CA . LYS A 1 122 ? 14.555 -8.984 -7.773 1 98.25 122 LYS A CA 1
ATOM 973 C C . LYS A 1 122 ? 14.258 -7.703 -7 1 98.25 122 LYS A C 1
ATOM 975 O O . LYS A 1 122 ? 15.164 -6.906 -6.746 1 98.25 122 LYS A O 1
ATOM 980 N N . ALA A 1 123 ? 13 -7.484 -6.625 1 98.31 123 ALA A N 1
ATOM 981 C CA . ALA A 1 123 ? 12.602 -6.293 -5.883 1 98.31 123 ALA A CA 1
ATOM 982 C C . ALA A 1 123 ? 13.312 -6.219 -4.535 1 98.31 123 ALA A C 1
ATOM 984 O O . ALA A 1 123 ? 13.492 -5.133 -3.982 1 98.31 123 ALA A O 1
ATOM 985 N N . MET A 1 124 ? 13.727 -7.379 -4.039 1 98.62 124 MET A N 1
ATOM 986 C CA . MET A 1 124 ? 14.336 -7.441 -2.709 1 98.62 124 MET A CA 1
ATOM 987 C C . MET A 1 124 ? 15.836 -7.703 -2.807 1 98.62 124 MET A C 1
ATOM 989 O O . MET A 1 124 ? 16.516 -7.781 -1.787 1 98.62 124 MET A O 1
ATOM 993 N N . GLU A 1 125 ? 16.344 -7.766 -3.969 1 98.19 125 GLU A N 1
ATOM 994 C CA . GLU A 1 125 ? 17.703 -8.227 -4.223 1 98.19 125 GLU A CA 1
ATOM 995 C C . GLU A 1 125 ? 18.719 -7.277 -3.609 1 98.19 125 GLU A C 1
ATOM 997 O O . GLU A 1 125 ? 19.844 -7.684 -3.297 1 98.19 125 GLU A O 1
ATOM 1002 N N . VAL A 1 126 ? 18.391 -6.055 -3.361 1 98.62 126 VAL A N 1
ATOM 1003 C CA . VAL A 1 126 ? 19.297 -5.043 -2.826 1 98.62 126 VAL A CA 1
ATOM 1004 C C . VAL A 1 126 ? 19.609 -5.359 -1.368 1 98.62 126 VAL A C 1
ATOM 1006 O O . VAL A 1 126 ? 20.594 -4.848 -0.819 1 98.62 126 VAL A O 1
ATOM 1009 N N . LEU A 1 127 ? 18.859 -6.191 -0.734 1 98.75 127 LEU A N 1
ATOM 1010 C CA . LEU A 1 127 ? 19.062 -6.555 0.665 1 98.75 127 LEU A CA 1
ATOM 1011 C C . LEU A 1 127 ? 19.859 -7.852 0.781 1 98.75 127 LEU A C 1
ATOM 1013 O O . LEU A 1 127 ? 19.656 -8.781 -0.003 1 98.75 127 LEU A O 1
ATOM 1017 N N . SER A 1 128 ? 20.766 -7.949 1.781 1 98.69 128 SER A N 1
ATOM 1018 C CA . SER A 1 128 ? 21.344 -9.234 2.156 1 98.69 128 SER A CA 1
ATOM 1019 C C . SER A 1 128 ? 20.297 -10.148 2.789 1 98.69 128 SER A C 1
ATOM 1021 O O . SER A 1 128 ? 19.188 -9.711 3.111 1 98.69 128 SER A O 1
ATOM 1023 N N . ASP A 1 129 ? 20.641 -11.398 2.939 1 98.25 129 ASP A N 1
ATOM 1024 C CA . ASP A 1 129 ? 19.719 -12.336 3.586 1 98.25 129 ASP A CA 1
ATOM 1025 C C . ASP A 1 129 ? 19.375 -11.875 5 1 98.25 129 ASP A C 1
ATOM 1027 O O . ASP A 1 129 ? 18.219 -11.961 5.418 1 98.25 129 ASP A O 1
ATOM 1031 N N . GLU A 1 130 ? 20.359 -11.359 5.672 1 98.5 130 GLU A N 1
ATOM 1032 C CA . GLU A 1 130 ? 20.141 -10.883 7.035 1 98.5 130 GLU A CA 1
ATOM 1033 C C . GLU A 1 130 ? 19.25 -9.648 7.051 1 98.5 130 GLU A C 1
ATOM 1035 O O . GLU A 1 130 ? 18.359 -9.531 7.902 1 98.5 130 GLU A O 1
ATOM 1040 N N . GLU A 1 131 ? 19.469 -8.727 6.117 1 98.75 131 GLU A N 1
ATOM 1041 C CA . GLU A 1 131 ? 18.656 -7.531 6.012 1 98.75 131 GLU A CA 1
ATOM 1042 C C . GLU A 1 131 ? 17.203 -7.883 5.668 1 98.75 131 GLU A C 1
ATOM 1044 O O . GLU A 1 131 ? 16.266 -7.273 6.191 1 98.75 131 GLU A O 1
ATOM 1049 N N . LEU A 1 132 ? 17.062 -8.875 4.816 1 98.75 132 LEU A N 1
ATOM 1050 C CA . LEU A 1 132 ? 15.734 -9.312 4.426 1 98.75 132 LEU A CA 1
ATOM 1051 C C . LEU A 1 132 ? 14.992 -9.906 5.613 1 98.75 132 LEU A C 1
ATOM 1053 O O . LEU A 1 132 ? 13.812 -9.602 5.832 1 98.75 132 LEU A O 1
ATOM 1057 N N . ASP A 1 133 ? 15.672 -10.688 6.375 1 98.62 133 ASP A N 1
ATOM 1058 C CA . ASP A 1 133 ? 15.086 -11.273 7.574 1 98.62 133 ASP A CA 1
ATOM 1059 C C . ASP A 1 133 ? 14.68 -10.188 8.57 1 98.62 133 ASP A C 1
ATOM 1061 O O . ASP A 1 133 ? 13.602 -10.258 9.172 1 98.62 133 ASP A O 1
ATOM 1065 N N . THR A 1 134 ? 15.531 -9.219 8.703 1 98.81 134 THR A N 1
ATOM 1066 C CA . THR A 1 134 ? 15.266 -8.125 9.625 1 98.81 134 THR A CA 1
ATOM 1067 C C . THR A 1 134 ? 14.07 -7.297 9.156 1 98.81 134 THR A C 1
ATOM 1069 O O . THR A 1 134 ? 13.211 -6.926 9.953 1 98.81 134 THR A O 1
ATOM 1072 N N . LEU A 1 135 ? 14.031 -7.027 7.859 1 98.88 135 LEU A N 1
ATOM 1073 C CA . LEU A 1 135 ? 12.914 -6.281 7.305 1 98.88 135 LEU A CA 1
ATOM 1074 C C . LEU A 1 135 ? 11.594 -7 7.566 1 98.88 135 LEU A C 1
ATOM 1076 O O . LEU A 1 135 ? 10.641 -6.398 8.062 1 98.88 135 LEU A O 1
ATOM 1080 N N . TYR A 1 136 ? 11.539 -8.281 7.273 1 98.81 136 TYR A N 1
ATOM 1081 C CA . TYR A 1 136 ? 10.328 -9.055 7.508 1 98.81 136 TYR A CA 1
ATOM 1082 C C . TYR A 1 136 ? 9.922 -9 8.977 1 98.81 136 TYR A C 1
ATOM 1084 O O . TYR A 1 136 ? 8.75 -8.773 9.297 1 98.81 136 TYR A O 1
ATOM 1092 N N . SER A 1 137 ? 10.914 -9.188 9.812 1 98.81 137 SER A N 1
ATOM 1093 C CA . SER A 1 137 ? 10.633 -9.242 11.242 1 98.81 137 SER A CA 1
ATOM 1094 C C . SER A 1 137 ? 10.047 -7.922 11.742 1 98.81 137 SER A C 1
ATOM 1096 O O . SER A 1 137 ? 9.07 -7.914 12.5 1 98.81 137 SER A O 1
ATOM 1098 N N . LEU A 1 138 ? 10.617 -6.852 11.328 1 98.88 138 LEU A N 1
ATOM 1099 C CA . LEU A 1 138 ? 10.172 -5.535 11.773 1 98.88 138 LEU A CA 1
ATOM 1100 C C . LEU A 1 138 ? 8.797 -5.203 11.195 1 98.88 138 LEU A C 1
ATOM 1102 O O . LEU A 1 138 ? 7.938 -4.672 11.898 1 98.88 138 LEU A O 1
ATOM 1106 N N . VAL A 1 139 ? 8.594 -5.531 9.914 1 98.75 139 VAL A N 1
ATOM 1107 C CA . VAL A 1 139 ? 7.297 -5.27 9.289 1 98.75 139 VAL A CA 1
ATOM 1108 C C . VAL A 1 139 ? 6.223 -6.137 9.938 1 98.75 139 VAL A C 1
ATOM 1110 O O . VAL A 1 139 ? 5.098 -5.684 10.164 1 98.75 139 VAL A O 1
ATOM 1113 N N . ASN A 1 140 ? 6.605 -7.352 10.227 1 98.62 140 ASN A N 1
ATOM 1114 C CA . ASN A 1 140 ? 5.676 -8.258 10.898 1 98.62 140 ASN A CA 1
ATOM 1115 C C . ASN A 1 140 ? 5.289 -7.738 12.281 1 98.62 140 ASN A C 1
ATOM 1117 O O . ASN A 1 140 ? 4.133 -7.848 12.688 1 98.62 140 ASN A O 1
ATOM 1121 N N . LYS A 1 141 ? 6.227 -7.215 12.992 1 98.62 141 LYS A N 1
ATOM 1122 C CA . LYS A 1 141 ? 5.957 -6.602 14.297 1 98.62 141 LYS A CA 1
ATOM 1123 C C . LYS A 1 141 ? 4.945 -5.465 14.164 1 98.62 141 LYS A C 1
ATOM 1125 O O . LYS A 1 141 ? 3.996 -5.379 14.945 1 98.62 141 LYS A O 1
ATOM 1130 N N . VAL A 1 142 ? 5.133 -4.66 13.188 1 98.69 142 VAL A N 1
ATOM 1131 C CA . VAL A 1 142 ? 4.258 -3.52 12.938 1 98.69 142 VAL A CA 1
ATOM 1132 C C . VAL A 1 142 ? 2.871 -4.012 12.531 1 98.69 142 VAL A C 1
ATOM 1134 O O . VAL A 1 142 ? 1.859 -3.504 13.016 1 98.69 142 VAL A O 1
ATOM 1137 N N . TYR A 1 143 ? 2.836 -5.004 11.656 1 98.12 143 TYR A N 1
ATOM 1138 C CA . TYR A 1 143 ? 1.57 -5.559 11.188 1 98.12 143 TYR A CA 1
ATOM 1139 C C . TYR A 1 143 ? 0.754 -6.105 12.352 1 98.12 143 TYR A C 1
ATOM 1141 O O . TYR A 1 143 ? -0.435 -5.805 12.484 1 98.12 143 TYR A O 1
ATOM 1149 N N . LYS A 1 144 ? 1.385 -6.844 13.219 1 97.75 144 LYS A N 1
ATOM 1150 C CA . LYS A 1 144 ? 0.698 -7.496 14.328 1 97.75 144 LYS A CA 1
ATOM 1151 C C . LYS A 1 144 ? 0.21 -6.473 15.352 1 97.75 144 LYS A C 1
ATOM 1153 O O . LYS A 1 144 ? -0.815 -6.68 16 1 97.75 144 LYS A O 1
ATOM 1158 N N . ALA A 1 145 ? 0.927 -5.406 15.508 1 97.56 145 ALA A N 1
ATOM 1159 C CA . ALA A 1 145 ? 0.613 -4.387 16.516 1 97.56 145 ALA A CA 1
ATOM 1160 C C . ALA A 1 145 ? -0.547 -3.506 16.047 1 97.56 145 ALA A C 1
ATOM 1162 O O . ALA A 1 145 ? -1.1 -2.734 16.828 1 97.56 145 ALA A O 1
ATOM 1163 N N . ASN A 1 146 ? -0.829 -3.529 14.766 1 95.88 146 ASN A N 1
ATOM 1164 C CA . ASN A 1 146 ? -1.856 -2.646 14.219 1 95.88 146 ASN A CA 1
ATOM 1165 C C . ASN A 1 146 ? -3.102 -3.426 13.812 1 95.88 146 ASN A C 1
ATOM 1167 O O . ASN A 1 146 ? -4.195 -2.863 13.742 1 95.88 146 ASN A O 1
ATOM 1171 N N . MET B 1 1 ? 1.135 -29.953 -0.278 1 48.03 1 MET B N 1
ATOM 1172 C CA . MET B 1 1 ? 2.508 -29.516 -0.039 1 48.03 1 MET B CA 1
ATOM 1173 C C . MET B 1 1 ? 2.662 -28.016 -0.305 1 48.03 1 MET B C 1
ATOM 1175 O O . MET B 1 1 ? 1.984 -27.469 -1.172 1 48.03 1 MET B O 1
ATOM 1179 N N . VAL B 1 2 ? 3.287 -27.219 0.651 1 61.84 2 VAL B N 1
ATOM 1180 C CA . VAL B 1 2 ? 3.512 -25.797 0.435 1 61.84 2 VAL B CA 1
ATOM 1181 C C . VAL B 1 2 ? 4.492 -25.594 -0.72 1 61.84 2 VAL B C 1
ATOM 1183 O O . VAL B 1 2 ? 5.59 -26.141 -0.712 1 61.84 2 VAL B O 1
ATOM 1186 N N . LYS B 1 3 ? 4.109 -25.125 -1.81 1 83.38 3 LYS B N 1
ATOM 1187 C CA . LYS B 1 3 ? 4.949 -24.859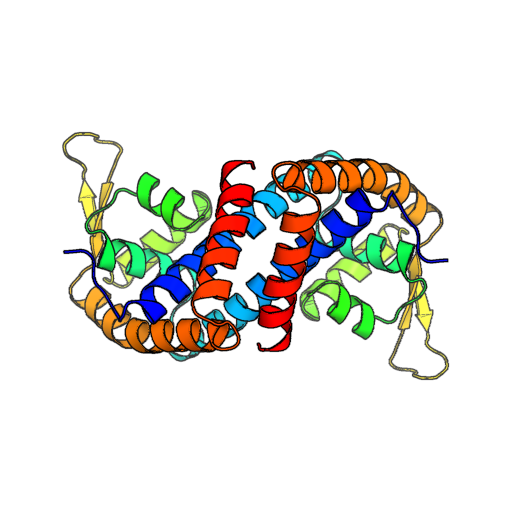 -2.975 1 83.38 3 LYS B CA 1
ATOM 1188 C C . LYS B 1 3 ? 6.094 -23.922 -2.629 1 83.38 3 LYS B C 1
ATOM 1190 O O . LYS B 1 3 ? 5.91 -22.984 -1.848 1 83.38 3 LYS B O 1
ATOM 1195 N N . THR B 1 4 ? 7.352 -24.406 -2.984 1 88.12 4 THR B N 1
ATOM 1196 C CA . THR B 1 4 ? 8.523 -23.562 -2.75 1 88.12 4 THR B CA 1
ATOM 1197 C C . THR B 1 4 ? 9.156 -23.156 -4.07 1 88.12 4 THR B C 1
ATOM 1199 O O . THR B 1 4 ? 9.156 -23.922 -5.039 1 88.12 4 THR B O 1
ATOM 1202 N N . TYR B 1 5 ? 9.695 -21.984 -4.117 1 92.88 5 TYR B N 1
ATOM 1203 C CA . TYR B 1 5 ? 10.344 -21.438 -5.305 1 92.88 5 TYR B CA 1
ATOM 1204 C C . TYR B 1 5 ? 11.805 -21.094 -5.016 1 92.88 5 TYR B C 1
ATOM 1206 O O . TYR B 1 5 ? 12.445 -20.391 -5.801 1 92.88 5 TYR B O 1
ATOM 1214 N N . GLY B 1 6 ? 12.297 -21.578 -3.893 1 93.69 6 GLY B N 1
ATOM 1215 C CA . GLY B 1 6 ? 13.602 -21.219 -3.357 1 93.69 6 GLY B CA 1
ATOM 1216 C C . GLY B 1 6 ? 13.523 -20.406 -2.086 1 93.69 6 GLY B C 1
ATOM 1217 O O . GLY B 1 6 ? 12.641 -19.547 -1.945 1 93.69 6 GLY B O 1
ATOM 1218 N N . GLU B 1 7 ? 14.422 -20.703 -1.226 1 94.62 7 GLU B N 1
ATOM 1219 C CA . GLU B 1 7 ? 14.367 -20.125 0.111 1 94.62 7 GLU B CA 1
ATOM 1220 C C . GLU B 1 7 ? 14.32 -18.594 0.046 1 94.62 7 GLU B C 1
ATOM 1222 O O . GLU B 1 7 ? 13.438 -17.984 0.639 1 94.62 7 GLU B O 1
ATOM 1227 N N . ARG B 1 8 ? 15.25 -18.016 -0.691 1 96.69 8 ARG B N 1
ATOM 1228 C CA . ARG B 1 8 ? 15.312 -16.562 -0.762 1 96.69 8 ARG B CA 1
ATOM 1229 C C . ARG B 1 8 ? 14.109 -16 -1.512 1 96.69 8 ARG B C 1
ATOM 1231 O O . ARG B 1 8 ? 13.578 -14.953 -1.144 1 96.69 8 ARG B O 1
ATOM 1238 N N . THR B 1 9 ? 13.711 -16.672 -2.535 1 97.19 9 THR B N 1
ATOM 1239 C CA . THR B 1 9 ? 12.531 -16.25 -3.283 1 97.19 9 THR B CA 1
ATOM 1240 C C . THR B 1 9 ? 11.281 -16.312 -2.408 1 97.19 9 THR B C 1
ATOM 1242 O O . THR B 1 9 ? 10.484 -15.367 -2.396 1 97.19 9 THR B O 1
ATOM 1245 N N . ASP B 1 10 ? 11.141 -17.375 -1.678 1 96.88 10 ASP B N 1
ATOM 1246 C CA . ASP B 1 10 ? 10.008 -17.516 -0.773 1 96.88 10 ASP B CA 1
ATOM 1247 C C . ASP B 1 10 ? 10 -16.406 0.278 1 96.88 10 ASP B C 1
ATOM 1249 O O . ASP B 1 10 ? 8.945 -15.844 0.584 1 96.88 10 ASP B O 1
ATOM 1253 N N . LYS B 1 11 ? 11.18 -16.109 0.767 1 97.62 11 LYS B N 1
ATOM 1254 C CA . LYS B 1 11 ? 11.297 -15.062 1.773 1 97.62 11 LYS B CA 1
ATOM 1255 C C . LYS B 1 11 ? 10.984 -13.695 1.176 1 97.62 11 LYS B C 1
ATOM 1257 O O . LYS B 1 11 ? 10.336 -12.859 1.82 1 97.62 11 LYS B O 1
ATOM 1262 N N . SER B 1 12 ? 11.461 -13.484 -0.015 1 98.44 12 SER B N 1
ATOM 1263 C CA . SER B 1 12 ? 11.18 -12.227 -0.709 1 98.44 12 SER B CA 1
ATOM 1264 C C . SER B 1 12 ? 9.68 -12.031 -0.897 1 98.44 12 SER B C 1
ATOM 1266 O O . SER B 1 12 ? 9.141 -10.961 -0.595 1 98.44 12 SER B O 1
ATOM 1268 N N . MET B 1 13 ? 9.016 -13.086 -1.3 1 97.06 13 MET B N 1
ATOM 1269 C CA . MET B 1 13 ? 7.57 -13.023 -1.519 1 97.06 13 MET B CA 1
ATOM 1270 C C . MET B 1 13 ? 6.832 -12.766 -0.21 1 97.06 13 MET B C 1
ATOM 1272 O O . MET B 1 13 ? 5.953 -11.906 -0.151 1 97.06 13 MET B O 1
ATOM 1276 N N . LYS B 1 14 ? 7.246 -13.469 0.774 1 96.81 14 LYS B N 1
ATOM 1277 C CA . LYS B 1 14 ? 6.629 -13.297 2.088 1 96.81 14 LYS B CA 1
ATOM 1278 C C . LYS B 1 14 ? 6.812 -11.875 2.604 1 96.81 14 LYS B C 1
ATOM 1280 O O . LYS B 1 14 ? 5.887 -11.297 3.176 1 96.81 14 LYS B O 1
ATOM 1285 N N . THR B 1 15 ? 7.949 -11.336 2.404 1 98.44 15 THR B N 1
ATOM 1286 C CA . THR B 1 15 ? 8.273 -10 2.889 1 98.44 15 THR B CA 1
ATOM 1287 C C . THR B 1 15 ? 7.484 -8.938 2.129 1 98.44 15 THR B C 1
ATOM 1289 O O . THR B 1 15 ? 6.93 -8.016 2.732 1 98.44 15 THR B O 1
ATOM 1292 N N . VAL B 1 16 ? 7.355 -9.109 0.808 1 97.94 16 VAL B N 1
ATOM 1293 C CA . VAL B 1 16 ? 6.609 -8.148 -0.002 1 97.94 16 VAL B CA 1
ATOM 1294 C C . VAL B 1 16 ? 5.137 -8.172 0.4 1 97.94 16 VAL B C 1
ATOM 1296 O O . VAL B 1 16 ? 4.516 -7.117 0.557 1 97.94 16 VAL B O 1
ATOM 1299 N N . VAL B 1 17 ? 4.609 -9.32 0.625 1 95.81 17 VAL B N 1
ATOM 1300 C CA . VAL B 1 17 ? 3.213 -9.453 1.026 1 95.81 17 VAL B CA 1
ATOM 1301 C C . VAL B 1 17 ? 3 -8.805 2.393 1 95.81 17 VAL B C 1
ATOM 1303 O O . VAL B 1 17 ? 2 -8.117 2.611 1 95.81 17 VAL B O 1
ATOM 1306 N N . ARG B 1 18 ? 3.953 -9.016 3.264 1 97 18 ARG B N 1
ATOM 1307 C CA . ARG B 1 18 ? 3.824 -8.445 4.602 1 97 18 ARG B CA 1
ATOM 1308 C C . ARG B 1 18 ? 3.918 -6.926 4.562 1 97 18 ARG B C 1
ATOM 1310 O O . ARG B 1 18 ? 3.209 -6.234 5.297 1 97 18 ARG B O 1
ATOM 1317 N N . LEU B 1 19 ? 4.816 -6.41 3.721 1 97.81 19 LEU B N 1
ATOM 1318 C CA . LEU B 1 19 ? 4.902 -4.973 3.494 1 97.81 19 LEU B CA 1
ATOM 1319 C C . LEU B 1 19 ? 3.557 -4.41 3.045 1 97.81 19 LEU B C 1
ATOM 1321 O O . LEU B 1 19 ? 3.09 -3.402 3.582 1 97.81 19 LEU B O 1
ATOM 1325 N N . GLU B 1 20 ? 2.977 -5.066 2.119 1 96.06 20 GLU B N 1
ATOM 1326 C CA . GLU B 1 20 ? 1.688 -4.652 1.575 1 96.06 20 GLU B CA 1
ATOM 1327 C C . GLU B 1 20 ? 0.604 -4.664 2.648 1 96.06 20 GLU B C 1
ATOM 1329 O O . GLU B 1 20 ? -0.144 -3.695 2.795 1 96.06 20 GLU B O 1
ATOM 1334 N N . LYS B 1 21 ? 0.546 -5.719 3.402 1 95.56 21 LYS B N 1
ATOM 1335 C CA . LYS B 1 21 ? -0.484 -5.879 4.422 1 95.56 21 LYS B CA 1
ATOM 1336 C C . LYS B 1 21 ? -0.316 -4.852 5.539 1 95.56 21 LYS B C 1
ATOM 1338 O O . LYS B 1 21 ? -1.299 -4.277 6.016 1 95.56 21 LYS B O 1
ATOM 1343 N N . ALA B 1 22 ? 0.915 -4.621 5.957 1 97.44 22 ALA B N 1
ATOM 1344 C CA . ALA B 1 22 ? 1.176 -3.633 7 1 97.44 22 ALA B CA 1
ATOM 1345 C C . ALA B 1 22 ? 0.804 -2.229 6.527 1 97.44 22 ALA B C 1
ATOM 1347 O O . ALA B 1 22 ? 0.144 -1.479 7.254 1 97.44 22 ALA B O 1
ATOM 1348 N N . SER B 1 23 ? 1.229 -1.919 5.309 1 96.88 23 SER B N 1
ATOM 1349 C CA . SER B 1 23 ? 0.924 -0.608 4.742 1 96.88 23 SER B CA 1
ATOM 1350 C C . SER B 1 23 ? -0.582 -0.399 4.613 1 96.88 23 SER B C 1
ATOM 1352 O O . SER B 1 23 ? -1.098 0.665 4.965 1 96.88 23 SER B O 1
ATOM 1354 N N . LEU B 1 24 ? -1.275 -1.387 4.207 1 94.31 24 LEU B N 1
ATOM 1355 C CA . LEU B 1 24 ? -2.721 -1.307 4.027 1 94.31 24 LEU B CA 1
ATOM 1356 C C . LEU B 1 24 ? -3.426 -1.123 5.367 1 94.31 24 LEU B C 1
ATOM 1358 O O . LEU B 1 24 ? -4.355 -0.322 5.48 1 94.31 24 LEU B O 1
ATOM 1362 N N . LYS B 1 25 ? -2.975 -1.891 6.27 1 95.56 25 LYS B N 1
ATOM 1363 C CA . LYS B 1 25 ? -3.592 -1.802 7.59 1 95.56 25 LYS B CA 1
ATOM 1364 C C . LYS B 1 25 ? -3.469 -0.393 8.164 1 95.56 25 LYS B C 1
ATOM 1366 O O . LYS B 1 25 ? -4.438 0.16 8.68 1 95.56 25 LYS B O 1
ATOM 1371 N N . ILE B 1 26 ? -2.334 0.19 8.07 1 97.38 26 ILE B N 1
ATOM 1372 C CA . ILE B 1 26 ? -2.092 1.535 8.578 1 97.38 26 ILE B CA 1
ATOM 1373 C C . ILE B 1 26 ? -2.887 2.549 7.754 1 97.38 26 ILE B C 1
ATOM 1375 O O . ILE B 1 26 ? -3.494 3.467 8.312 1 97.38 26 ILE B O 1
ATOM 1379 N N . THR B 1 27 ? -2.91 2.361 6.457 1 95.75 27 THR B N 1
ATOM 1380 C CA . THR B 1 27 ? -3.65 3.248 5.562 1 95.75 27 THR B CA 1
ATOM 1381 C C . THR B 1 27 ? -5.141 3.219 5.887 1 95.75 27 THR B C 1
ATOM 1383 O O . THR B 1 27 ? -5.793 4.266 5.938 1 95.75 27 THR B O 1
ATOM 1386 N N . ASN B 1 28 ? -5.668 2.035 6.133 1 94.88 28 ASN B N 1
ATOM 1387 C CA . ASN B 1 28 ? -7.086 1.906 6.445 1 94.88 28 ASN B CA 1
ATOM 1388 C C . ASN B 1 28 ? -7.441 2.627 7.742 1 94.88 28 ASN B C 1
ATOM 1390 O O . ASN B 1 28 ? -8.516 3.23 7.848 1 94.88 28 ASN B O 1
ATOM 1394 N N . LYS B 1 29 ? -6.605 2.566 8.695 1 96.75 29 LYS B N 1
ATOM 1395 C CA . LYS B 1 29 ? -6.816 3.324 9.922 1 96.75 29 LYS B CA 1
ATOM 1396 C C . LYS B 1 29 ? -6.824 4.824 9.648 1 96.75 29 LYS B C 1
ATOM 1398 O O . LYS B 1 29 ? -7.645 5.559 10.203 1 96.75 29 LYS B O 1
ATOM 1403 N N . THR B 1 30 ? -5.926 5.215 8.805 1 97.56 30 THR B N 1
ATOM 1404 C CA . THR B 1 30 ? -5.848 6.621 8.438 1 97.56 30 THR B CA 1
ATOM 1405 C C . THR B 1 30 ? -7.105 7.062 7.695 1 97.56 30 THR B C 1
ATOM 1407 O O . THR B 1 30 ? -7.676 8.109 7.996 1 97.56 30 THR B O 1
ATOM 1410 N N . LEU B 1 31 ? -7.547 6.238 6.812 1 96.5 31 LEU B N 1
ATOM 1411 C CA . LEU B 1 31 ? -8.75 6.531 6.039 1 96.5 31 LEU B CA 1
ATOM 1412 C C . LEU B 1 31 ? -9.961 6.66 6.953 1 96.5 31 LEU B C 1
ATOM 1414 O O . LEU B 1 31 ? -10.773 7.578 6.797 1 96.5 31 LEU B O 1
ATOM 1418 N N . SER B 1 32 ? -10.047 5.727 7.828 1 96.56 32 SER B N 1
ATOM 1419 C CA . SER B 1 32 ? -11.156 5.762 8.781 1 96.56 32 SER B CA 1
ATOM 1420 C C . SER B 1 32 ? -11.148 7.051 9.594 1 96.56 32 SER B C 1
ATOM 1422 O O . SER B 1 32 ? -12.188 7.691 9.766 1 96.56 32 SER B O 1
ATOM 1424 N N . TYR B 1 33 ? -10 7.461 10.031 1 97.75 33 TYR B N 1
ATOM 1425 C CA . TYR B 1 33 ? -9.852 8.688 10.797 1 97.75 33 TYR B CA 1
ATOM 1426 C C . TYR B 1 33 ? -10.219 9.906 9.961 1 97.75 33 TYR B C 1
ATOM 1428 O O . TYR B 1 33 ? -10.977 10.773 10.406 1 97.75 33 TYR B O 1
ATOM 1436 N N . LEU B 1 34 ? -9.727 9.977 8.734 1 97.5 34 LEU B N 1
ATOM 1437 C CA . LEU B 1 34 ? -9.945 11.125 7.859 1 97.5 34 LEU B CA 1
ATOM 1438 C C . LEU B 1 34 ? -11.414 11.242 7.48 1 97.5 34 LEU B C 1
ATOM 1440 O O . LEU B 1 34 ? -11.953 12.352 7.391 1 97.5 34 LEU B O 1
ATOM 1444 N N . SER B 1 35 ? -12.016 10.062 7.297 1 96.31 35 SER B N 1
ATOM 1445 C CA . SER B 1 35 ? -13.43 10.062 6.938 1 96.31 35 SER B CA 1
ATOM 1446 C C . SER B 1 35 ? -14.273 10.695 8.031 1 96.31 35 SER B C 1
ATOM 1448 O O . SER B 1 35 ? -15.266 11.375 7.742 1 96.31 35 SER B O 1
ATOM 1450 N N . GLN B 1 36 ? -13.922 10.516 9.211 1 96.06 36 GLN B N 1
ATOM 1451 C CA . GLN B 1 36 ? -14.625 11.102 10.344 1 96.06 36 GLN B CA 1
ATOM 1452 C C . GLN B 1 36 ? -14.508 12.625 10.336 1 96.06 36 GLN B C 1
ATOM 1454 O O . GLN B 1 36 ? -15.281 13.312 11 1 96.06 36 GLN B O 1
ATOM 1459 N N . HIS B 1 37 ? -13.594 13.117 9.578 1 94.88 37 HIS B N 1
ATOM 1460 C CA . HIS B 1 37 ? -13.367 14.555 9.523 1 94.88 37 HIS B CA 1
ATOM 1461 C C . HIS B 1 37 ? -13.711 15.117 8.148 1 94.88 37 HIS B C 1
ATOM 1463 O O . HIS B 1 37 ? -13.289 16.219 7.805 1 94.88 37 HIS B O 1
ATOM 1469 N N . GLY B 1 38 ? -14.359 14.289 7.344 1 93.62 38 GLY B N 1
ATOM 1470 C CA . GLY B 1 38 ? -14.883 14.742 6.066 1 93.62 38 GLY B CA 1
ATOM 1471 C C . GLY B 1 38 ? -13.805 14.914 5.008 1 93.62 38 GLY B C 1
ATOM 1472 O O . GLY B 1 38 ? -13.953 15.727 4.09 1 93.62 38 GLY B O 1
ATOM 1473 N N . LEU B 1 39 ? -12.695 14.211 5.094 1 96.31 39 LEU B N 1
ATOM 1474 C CA . LEU B 1 39 ? -11.578 14.312 4.16 1 96.31 39 LEU B CA 1
ATOM 1475 C C . LEU B 1 39 ? -11.297 12.961 3.504 1 96.31 39 LEU B C 1
ATOM 1477 O O . LEU B 1 39 ? -11.32 11.922 4.172 1 96.31 39 LEU B O 1
ATOM 1481 N N . THR B 1 40 ? -11.125 12.977 2.252 1 95.75 40 THR B N 1
ATOM 1482 C CA . THR B 1 40 ? -10.57 11.797 1.594 1 95.75 40 THR B CA 1
ATOM 1483 C C . THR B 1 40 ? -9.055 11.766 1.722 1 95.75 40 THR B C 1
ATOM 1485 O O . THR B 1 40 ? -8.438 12.766 2.1 1 95.75 40 THR B O 1
ATOM 1488 N N . PHE B 1 41 ? -8.523 10.633 1.414 1 95.56 41 PHE B N 1
ATOM 1489 C CA . PHE B 1 41 ? -7.078 10.5 1.519 1 95.56 41 PHE B CA 1
ATOM 1490 C C . PHE B 1 41 ? -6.375 11.43 0.542 1 95.56 41 PHE B C 1
ATOM 1492 O O . PHE B 1 41 ? -5.398 12.094 0.901 1 95.56 41 PHE B O 1
ATOM 1499 N N . ASN B 1 42 ? -6.863 11.492 -0.673 1 95.75 42 ASN B N 1
ATOM 1500 C CA . ASN B 1 42 ? -6.211 12.305 -1.692 1 95.75 42 ASN B CA 1
ATOM 1501 C C . ASN B 1 42 ? -6.34 13.797 -1.391 1 95.75 42 ASN B C 1
ATOM 1503 O O . ASN B 1 42 ? -5.41 14.57 -1.629 1 95.75 42 ASN B O 1
ATOM 1507 N N . GLN B 1 43 ? -7.465 14.133 -0.9 1 96.88 43 GLN B N 1
ATOM 1508 C CA . GLN B 1 43 ? -7.621 15.508 -0.451 1 96.88 43 GLN B CA 1
ATOM 1509 C C . GLN B 1 43 ? -6.621 15.852 0.648 1 96.88 43 GLN B C 1
ATOM 1511 O O . GLN B 1 43 ? -5.957 16.891 0.595 1 96.88 43 GLN B O 1
ATOM 1516 N N . PHE B 1 44 ? -6.562 14.938 1.571 1 97.69 44 PHE B N 1
ATOM 1517 C CA . PHE B 1 44 ? -5.648 15.117 2.693 1 97.69 44 PHE B CA 1
ATOM 1518 C C . PHE B 1 44 ? -4.207 15.227 2.205 1 97.69 44 PHE B C 1
ATOM 1520 O O . PHE B 1 44 ? -3.465 16.109 2.629 1 97.69 44 PHE B O 1
ATOM 1527 N N . LYS B 1 45 ? -3.799 14.352 1.367 1 97.06 45 LYS B N 1
ATOM 1528 C CA . LYS B 1 45 ? -2.422 14.32 0.883 1 97.06 45 LYS B CA 1
ATOM 1529 C C . LYS B 1 45 ? -2.051 15.633 0.194 1 97.06 45 LYS B C 1
ATOM 1531 O O . LYS B 1 45 ? -0.957 16.156 0.4 1 97.06 45 LYS B O 1
ATOM 1536 N N . VAL B 1 46 ? -2.936 16.172 -0.571 1 97.5 46 VAL B N 1
ATOM 1537 C CA . VAL B 1 46 ? -2.674 17.406 -1.28 1 97.5 46 VAL B CA 1
ATOM 1538 C C . VAL B 1 46 ? -2.541 18.562 -0.279 1 97.5 46 VAL B C 1
ATOM 1540 O O . VAL B 1 46 ? -1.584 19.328 -0.338 1 97.5 46 VAL B O 1
ATOM 1543 N N . LEU B 1 47 ? -3.49 18.641 0.616 1 98 47 LEU B N 1
ATOM 1544 C CA . LEU B 1 47 ? -3.461 19.703 1.617 1 98 47 LEU B CA 1
ATOM 1545 C C . LEU B 1 47 ? -2.201 19.609 2.471 1 98 47 LEU B C 1
ATOM 1547 O O . LEU B 1 47 ? -1.571 20.625 2.771 1 98 47 LEU B O 1
ATOM 1551 N N . GLU B 1 48 ? -1.893 18.438 2.809 1 96.94 48 GLU B N 1
ATOM 1552 C CA . GLU B 1 48 ? -0.737 18.203 3.666 1 96.94 48 GLU B CA 1
ATOM 1553 C C . GLU B 1 48 ? 0.555 18.656 2.992 1 96.94 48 GLU B C 1
ATOM 1555 O O . GLU B 1 48 ? 1.394 19.297 3.619 1 96.94 48 GLU B O 1
ATOM 1560 N N . VAL B 1 49 ? 0.745 18.297 1.757 1 96.12 49 VAL B N 1
ATOM 1561 C CA . VAL B 1 49 ? 1.987 18.641 1.074 1 96.12 49 VAL B CA 1
ATOM 1562 C C . VAL B 1 49 ? 2.074 20.156 0.891 1 96.12 49 VAL B C 1
ATOM 1564 O O . VAL B 1 49 ? 3.145 20.75 1.047 1 96.12 49 VAL B O 1
ATOM 1567 N N . LEU B 1 50 ? 0.997 20.781 0.601 1 97.19 50 LEU B N 1
ATOM 1568 C CA . LEU B 1 50 ? 0.997 22.234 0.444 1 97.19 50 LEU B CA 1
ATOM 1569 C C . LEU B 1 50 ? 1.245 22.922 1.779 1 97.19 50 LEU B C 1
ATOM 1571 O O . LEU B 1 50 ? 1.927 23.953 1.835 1 97.19 50 LEU B O 1
ATOM 1575 N N . TYR B 1 51 ? 0.684 22.344 2.771 1 96.56 51 TYR B N 1
ATOM 1576 C CA . TYR B 1 51 ? 0.832 22.891 4.113 1 96.56 51 TYR B CA 1
ATOM 1577 C C . TYR B 1 51 ? 2.283 22.828 4.574 1 96.56 51 TYR B C 1
ATOM 1579 O O . TYR B 1 51 ? 2.797 23.781 5.172 1 96.56 51 TYR B O 1
ATOM 1587 N N . HIS B 1 52 ? 2.955 21.828 4.242 1 95.31 52 HIS B N 1
ATOM 1588 C CA . HIS B 1 52 ? 4.293 21.594 4.777 1 95.31 52 HIS B CA 1
ATOM 1589 C C . HIS B 1 52 ? 5.367 22.078 3.809 1 95.31 52 HIS B C 1
ATOM 1591 O O . HIS B 1 52 ? 6.449 22.484 4.23 1 95.31 52 HIS B O 1
ATOM 1597 N N . ARG B 1 53 ? 5.105 22.047 2.502 1 94.88 53 ARG B N 1
ATOM 1598 C CA . ARG B 1 53 ? 6.156 22.312 1.526 1 94.88 53 ARG B CA 1
ATOM 1599 C C . ARG B 1 53 ? 5.938 23.672 0.856 1 94.88 53 ARG B C 1
ATOM 1601 O O . ARG B 1 53 ? 6.828 24.188 0.184 1 94.88 53 ARG B O 1
ATOM 1608 N N . GLY B 1 54 ? 4.82 24.203 1.02 1 95.5 54 GLY B N 1
ATOM 1609 C CA . GLY B 1 54 ? 4.504 25.469 0.366 1 95.5 54 GLY B CA 1
ATOM 1610 C C . GLY B 1 54 ? 3.914 25.281 -1.021 1 95.5 54 GLY B C 1
ATOM 1611 O O . GLY B 1 54 ? 3.344 24.234 -1.327 1 95.5 54 GLY B O 1
ATOM 1612 N N . ASP B 1 55 ? 4.008 26.344 -1.791 1 96.19 55 ASP B N 1
ATOM 1613 C CA . ASP B 1 55 ? 3.383 26.375 -3.109 1 96.19 55 ASP B CA 1
ATOM 1614 C C . ASP B 1 55 ? 4.055 25.375 -4.055 1 96.19 55 ASP B C 1
ATOM 1616 O O . ASP B 1 55 ? 5.285 25.281 -4.086 1 96.19 55 ASP B O 1
ATOM 1620 N N . LEU B 1 56 ? 3.219 24.641 -4.754 1 95.56 56 LEU B N 1
ATOM 1621 C CA . LEU B 1 56 ? 3.73 23.609 -5.656 1 95.56 56 LEU B CA 1
ATOM 1622 C C . LEU B 1 56 ? 2.922 23.578 -6.949 1 95.56 56 LEU B C 1
ATOM 1624 O O . LEU B 1 56 ? 1.742 23.938 -6.961 1 95.56 56 LEU B O 1
ATOM 1628 N N . ASN B 1 57 ? 3.562 23.125 -7.984 1 93.38 57 ASN B N 1
ATOM 1629 C CA . ASN B 1 57 ? 2.812 22.875 -9.211 1 93.38 57 ASN B CA 1
ATOM 1630 C C . ASN B 1 57 ? 2.168 21.5 -9.211 1 93.38 57 ASN B C 1
ATOM 1632 O O . ASN B 1 57 ? 2.486 20.656 -8.359 1 93.38 57 ASN B O 1
ATOM 1636 N N . ILE B 1 58 ? 1.299 21.312 -10.141 1 92.44 58 ILE B N 1
ATOM 1637 C CA . ILE B 1 58 ? 0.522 20.078 -10.211 1 92.44 58 ILE B CA 1
ATOM 1638 C C . ILE B 1 58 ? 1.461 18.891 -10.383 1 92.44 58 ILE B C 1
ATOM 1640 O O . ILE B 1 58 ? 1.232 17.812 -9.805 1 92.44 58 ILE B O 1
ATOM 1644 N N . GLY B 1 59 ? 2.498 19.031 -11.141 1 92.44 59 GLY B N 1
ATOM 1645 C CA . GLY B 1 59 ? 3.467 17.969 -11.344 1 92.44 59 GLY B CA 1
ATOM 1646 C C . GLY B 1 59 ? 4.16 17.531 -10.062 1 92.44 59 GLY B C 1
ATOM 1647 O O . GLY B 1 59 ? 4.285 16.344 -9.789 1 92.44 59 GLY B O 1
ATOM 1648 N N . SER B 1 60 ? 4.555 18.5 -9.297 1 94.12 60 SER B N 1
ATOM 1649 C CA . SER B 1 60 ? 5.211 18.219 -8.023 1 94.12 60 SER B CA 1
ATOM 1650 C C . SER B 1 60 ? 4.25 17.562 -7.039 1 94.12 60 SER B C 1
ATOM 1652 O O . SER B 1 60 ? 4.617 16.609 -6.348 1 94.12 60 SER B O 1
ATOM 1654 N N . ILE B 1 61 ? 3.059 18.016 -7.012 1 95.69 61 ILE B N 1
ATOM 1655 C CA . ILE B 1 61 ? 2.049 17.453 -6.117 1 95.69 61 ILE B CA 1
ATOM 1656 C C . ILE B 1 61 ? 1.755 16.016 -6.508 1 95.69 61 ILE B C 1
ATOM 1658 O O . ILE B 1 61 ? 1.669 15.133 -5.645 1 95.69 61 ILE B O 1
ATOM 1662 N N . THR B 1 62 ? 1.645 15.805 -7.773 1 94.56 62 THR B N 1
ATOM 1663 C CA . THR B 1 62 ? 1.37 14.469 -8.281 1 94.56 62 THR B CA 1
ATOM 1664 C C . THR B 1 62 ? 2.463 13.492 -7.848 1 94.56 62 THR B C 1
ATOM 1666 O O . THR B 1 62 ? 2.168 12.398 -7.359 1 94.56 62 THR B O 1
ATOM 1669 N N . LYS B 1 63 ? 3.697 13.914 -7.879 1 92.56 63 LYS B N 1
ATOM 1670 C CA . LYS B 1 63 ? 4.844 13.094 -7.508 1 92.56 63 LYS B CA 1
ATOM 1671 C C . LYS B 1 63 ? 4.891 12.859 -6 1 92.56 63 LYS B C 1
ATOM 1673 O O . LYS B 1 63 ? 5.074 11.727 -5.547 1 92.56 63 LYS B O 1
ATOM 1678 N N . LEU B 1 64 ? 4.629 13.867 -5.293 1 92.38 64 LEU B N 1
ATOM 1679 C CA . LEU B 1 64 ? 4.762 13.82 -3.842 1 92.38 64 LEU B CA 1
ATOM 1680 C C . LEU B 1 64 ? 3.627 13.016 -3.221 1 92.38 64 LEU B C 1
ATOM 1682 O O . LEU B 1 64 ? 3.807 12.383 -2.176 1 92.38 64 LEU B O 1
ATOM 1686 N N . THR B 1 65 ? 2.455 12.961 -3.828 1 94.06 65 THR B N 1
ATOM 1687 C CA . THR B 1 65 ? 1.292 12.273 -3.275 1 94.06 65 THR B CA 1
ATOM 1688 C C . THR B 1 65 ? 1.146 10.883 -3.883 1 94.06 65 THR B C 1
ATOM 1690 O O . THR B 1 65 ? 0.192 10.164 -3.578 1 94.06 65 THR B O 1
ATOM 1693 N N . MET B 1 66 ? 2 10.5 -4.727 1 90.88 66 MET B N 1
ATOM 1694 C CA . MET B 1 66 ? 1.96 9.211 -5.414 1 90.88 66 MET B CA 1
ATOM 1695 C C . MET B 1 66 ? 0.623 9.008 -6.121 1 90.88 66 MET B C 1
ATOM 1697 O O . MET B 1 66 ? 0.026 7.938 -6.039 1 90.88 66 MET B O 1
ATOM 1701 N N . SER B 1 67 ? 0.141 10.109 -6.676 1 91.31 67 SER B N 1
ATOM 1702 C CA . SER B 1 67 ? -1.13 10.086 -7.395 1 91.31 67 SER B CA 1
ATOM 1703 C C . SER B 1 67 ? -0.914 10 -8.898 1 91.31 67 SER B C 1
ATOM 1705 O O . SER B 1 67 ? 0.213 10.141 -9.383 1 91.31 67 SER B O 1
ATOM 1707 N N . THR B 1 68 ? -1.971 9.617 -9.625 1 87.62 68 THR B N 1
ATOM 1708 C CA . THR B 1 68 ? -1.968 9.695 -11.086 1 87.62 68 THR B CA 1
ATOM 1709 C C . THR B 1 68 ? -2.488 11.047 -11.562 1 87.62 68 THR B C 1
ATOM 1711 O O . THR B 1 68 ? -3.248 11.711 -10.852 1 87.62 68 THR B O 1
ATOM 1714 N N . PRO B 1 69 ? -2.049 11.414 -12.773 1 85.81 69 PRO B N 1
ATOM 1715 C CA . PRO B 1 69 ? -2.49 12.703 -13.305 1 85.81 69 PRO B CA 1
ATOM 1716 C C . PRO B 1 69 ? -4.012 12.844 -13.328 1 85.81 69 PRO B C 1
ATOM 1718 O O . PRO B 1 69 ? -4.547 13.906 -13 1 85.81 69 PRO B O 1
ATOM 1721 N N . GLY B 1 70 ? -4.633 11.82 -13.75 1 87.88 70 GLY B N 1
ATOM 1722 C CA . GLY B 1 70 ? -6.082 11.883 -13.797 1 87.88 70 GLY B CA 1
ATOM 1723 C C . GLY B 1 70 ? -6.715 12.086 -12.43 1 87.88 70 GLY B C 1
ATOM 1724 O O . GLY B 1 70 ? -7.617 12.914 -12.273 1 87.88 70 GLY B O 1
ATOM 1725 N N . ASN B 1 71 ? -6.238 11.492 -11.453 1 90.19 71 ASN B N 1
ATOM 1726 C CA . ASN B 1 71 ? -6.781 11.57 -10.102 1 90.19 71 ASN B CA 1
ATOM 1727 C C . ASN B 1 71 ? -6.48 12.914 -9.453 1 90.19 71 ASN B C 1
ATOM 1729 O O . ASN B 1 71 ? -7.359 13.523 -8.836 1 90.19 71 ASN B O 1
ATOM 1733 N N . ILE B 1 72 ? -5.305 13.43 -9.695 1 94.12 72 ILE B N 1
ATOM 1734 C CA . ILE B 1 72 ? -4.887 14.656 -9.031 1 94.12 72 ILE B CA 1
ATOM 1735 C C . ILE B 1 72 ? -5.676 15.844 -9.586 1 94.12 72 ILE B C 1
ATOM 1737 O O . ILE B 1 72 ? -6.008 16.766 -8.852 1 94.12 72 ILE B O 1
ATOM 1741 N N . THR B 1 73 ? -5.949 15.766 -10.883 1 92.62 73 THR B N 1
ATOM 1742 C CA . THR B 1 73 ? -6.703 16.844 -11.523 1 92.62 73 THR B CA 1
ATOM 1743 C C . THR B 1 73 ? -8.078 16.984 -10.875 1 92.62 73 THR B C 1
ATOM 1745 O O . THR B 1 73 ? -8.5 18.109 -10.555 1 92.62 73 THR B O 1
ATOM 1748 N N . VAL B 1 74 ? -8.68 15.914 -10.695 1 95.88 74 VAL B N 1
ATOM 1749 C CA . VAL B 1 74 ? -10.016 15.914 -10.109 1 95.88 74 VAL B CA 1
ATOM 1750 C C . VAL B 1 74 ? -9.945 16.375 -8.656 1 95.88 74 VAL B C 1
ATOM 1752 O O . VAL B 1 74 ? -10.766 17.172 -8.211 1 95.88 74 VAL B O 1
ATOM 1755 N N . VAL B 1 75 ? -9.031 15.938 -7.906 1 97.19 75 VAL B N 1
ATOM 1756 C CA . VAL B 1 75 ? -8.867 16.281 -6.496 1 97.19 75 VAL B CA 1
ATOM 1757 C C . VAL B 1 75 ? -8.594 17.766 -6.355 1 97.19 75 VA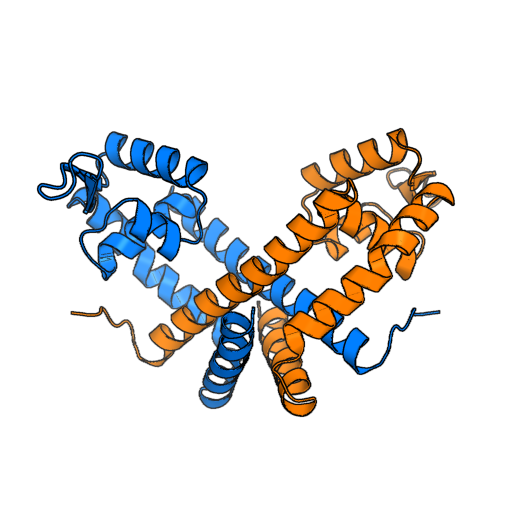L B C 1
ATOM 1759 O O . VAL B 1 75 ? -9.211 18.438 -5.52 1 97.19 75 VAL B O 1
ATOM 1762 N N . VAL B 1 76 ? -7.766 18.266 -7.215 1 96.38 76 VAL B N 1
ATOM 1763 C CA . VAL B 1 76 ? -7.395 19.672 -7.184 1 96.38 76 VAL B CA 1
ATOM 1764 C C . VAL B 1 76 ? -8.602 20.531 -7.543 1 96.38 76 VAL B C 1
ATOM 1766 O O . VAL B 1 76 ? -8.867 21.547 -6.887 1 96.38 76 VAL B O 1
ATOM 1769 N N . LYS B 1 77 ? -9.266 20.109 -8.57 1 96.06 77 LYS B N 1
ATOM 1770 C CA . LYS B 1 77 ? -10.469 20.812 -8.992 1 96.06 77 LYS B CA 1
ATOM 1771 C C . LYS B 1 77 ? -11.477 20.922 -7.848 1 96.06 77 LYS B C 1
ATOM 1773 O O . LYS B 1 77 ? -12.031 21.984 -7.602 1 96.06 77 LYS B O 1
ATOM 1778 N N . ASN B 1 78 ? -11.641 19.891 -7.16 1 97.06 78 ASN B N 1
ATOM 1779 C CA . ASN B 1 78 ? -12.594 19.859 -6.055 1 97.06 78 ASN B CA 1
ATOM 1780 C C . ASN B 1 78 ? -12.117 20.703 -4.879 1 97.06 78 ASN B C 1
ATOM 1782 O O . ASN B 1 78 ? -12.922 21.391 -4.242 1 97.06 78 ASN B O 1
ATOM 1786 N N . LEU B 1 79 ? -10.875 20.672 -4.602 1 98.06 79 LEU B N 1
ATOM 1787 C CA . LEU B 1 79 ? -10.305 21.469 -3.512 1 98.06 79 LEU B CA 1
ATOM 1788 C C . LEU B 1 79 ? -10.43 22.953 -3.803 1 98.06 79 LEU B C 1
ATOM 1790 O O . LEU B 1 79 ? -10.656 23.75 -2.891 1 98.06 79 LEU B O 1
ATOM 1794 N N . LYS B 1 80 ? -10.266 23.297 -5.062 1 97.5 80 LYS B N 1
ATOM 1795 C CA . LYS B 1 80 ? -10.461 24.688 -5.473 1 97.5 80 LYS B CA 1
ATOM 1796 C C . LYS B 1 80 ? -11.922 25.094 -5.324 1 97.5 80 LYS B C 1
ATOM 1798 O O . LYS B 1 80 ? -12.211 26.188 -4.812 1 97.5 80 LYS B O 1
ATOM 1803 N N . ARG B 1 81 ? -12.703 24.25 -5.828 1 97.44 81 ARG B N 1
ATOM 1804 C CA . ARG B 1 81 ? -14.133 24.5 -5.723 1 97.44 81 ARG B CA 1
ATOM 1805 C C . ARG B 1 81 ? -14.547 24.75 -4.277 1 97.44 81 ARG B C 1
ATOM 1807 O O . ARG B 1 81 ? -15.32 25.656 -3.992 1 97.44 81 ARG B O 1
ATOM 1814 N N . ASP B 1 82 ? -13.953 24.031 -3.369 1 97.12 82 ASP B N 1
ATOM 1815 C CA . ASP B 1 82 ? -14.289 24.109 -1.95 1 97.12 82 ASP B CA 1
ATOM 1816 C C . ASP B 1 82 ? -13.469 25.203 -1.254 1 97.12 82 ASP B C 1
ATOM 1818 O O . ASP B 1 82 ? -13.594 25.391 -0.043 1 97.12 82 ASP B O 1
ATOM 1822 N N . GLU B 1 83 ? -12.594 25.828 -1.989 1 98.19 83 GLU B N 1
ATOM 1823 C CA . GLU B 1 83 ? -11.797 26.984 -1.554 1 98.19 83 GLU B CA 1
ATOM 1824 C C . GLU B 1 83 ? -10.75 26.562 -0.525 1 98.19 83 GLU B C 1
ATOM 1826 O O . GLU B 1 83 ? -10.422 27.328 0.384 1 98.19 83 GLU B O 1
ATOM 1831 N N . TRP B 1 84 ? -10.312 25.359 -0.57 1 98.44 84 TRP B N 1
ATOM 1832 C CA . TRP B 1 84 ? -9.25 24.891 0.321 1 98.44 84 TRP B CA 1
ATOM 1833 C C . TRP B 1 84 ? -7.875 25.188 -0.261 1 98.44 84 TRP B C 1
ATOM 1835 O O . TRP B 1 84 ? -6.887 25.25 0.471 1 98.44 84 TRP B O 1
ATOM 1845 N N . ILE B 1 85 ? -7.832 25.281 -1.589 1 98.5 85 ILE B N 1
ATOM 1846 C CA . ILE B 1 85 ? -6.613 25.703 -2.271 1 98.5 85 ILE B CA 1
ATOM 1847 C C . ILE B 1 85 ? -6.961 26.688 -3.381 1 98.5 85 ILE B C 1
ATOM 1849 O O . ILE B 1 85 ? -8.125 26.844 -3.74 1 98.5 85 ILE B O 1
ATOM 1853 N N . THR B 1 86 ? -6.012 27.406 -3.834 1 97.75 86 THR B N 1
ATOM 1854 C CA . THR B 1 86 ? -6.117 28.297 -4.988 1 97.75 86 THR B CA 1
ATOM 1855 C C . THR B 1 86 ? -4.91 28.141 -5.91 1 97.75 86 THR B C 1
ATOM 1857 O O . THR B 1 86 ? -4.008 27.344 -5.625 1 97.75 86 THR B O 1
ATOM 1860 N N . SER B 1 87 ? -5.016 28.703 -7.078 1 94.75 87 SER B N 1
ATOM 1861 C CA . SER B 1 87 ? -3.91 28.578 -8.023 1 94.75 87 SER B CA 1
ATOM 1862 C C . SER B 1 87 ? -3.682 29.875 -8.789 1 94.75 87 SER B C 1
ATOM 1864 O O . SER B 1 87 ? -4.594 30.703 -8.914 1 94.75 87 SER B O 1
ATOM 1866 N N . ILE B 1 88 ? -2.463 30.078 -9.109 1 90.56 88 ILE B N 1
ATOM 1867 C CA . ILE B 1 88 ? -2.102 31.156 -10.023 1 90.56 88 ILE B CA 1
ATOM 1868 C C . ILE B 1 88 ? -1.349 30.594 -11.227 1 90.56 88 ILE B C 1
ATOM 1870 O O . ILE B 1 88 ? -0.732 29.531 -11.133 1 90.56 88 ILE B O 1
ATOM 1874 N N . LYS B 1 89 ? -1.528 31.297 -12.328 1 87.56 89 LYS B N 1
ATOM 1875 C CA . LYS B 1 89 ? -0.755 30.891 -13.5 1 87.56 89 LYS B CA 1
ATOM 1876 C C . LYS B 1 89 ? 0.742 31.031 -13.25 1 87.56 89 LYS B C 1
ATOM 1878 O O . LYS B 1 89 ? 1.183 32.031 -12.664 1 87.56 89 LYS B O 1
ATOM 1883 N N . ASP B 1 90 ? 1.45 29.922 -13.578 1 78.69 90 ASP B N 1
ATOM 1884 C CA . ASP B 1 90 ? 2.902 30.016 -13.461 1 78.69 90 ASP B CA 1
ATOM 1885 C C . ASP B 1 90 ? 3.479 31.016 -14.453 1 78.69 90 ASP B C 1
ATOM 1887 O O . ASP B 1 90 ? 3.268 30.906 -15.656 1 78.69 90 ASP B O 1
ATOM 1891 N N . PRO B 1 91 ? 4.109 32 -13.945 1 77.88 91 PRO B N 1
ATOM 1892 C CA . PRO B 1 91 ? 4.652 33.031 -14.828 1 77.88 91 PRO B CA 1
ATOM 1893 C C . PRO B 1 91 ? 5.695 32.5 -15.805 1 77.88 91 PRO B C 1
ATOM 1895 O O . PRO B 1 91 ? 5.895 33.062 -16.875 1 77.88 91 PRO B O 1
ATOM 1898 N N . ASN B 1 92 ? 6.328 31.5 -15.438 1 80.06 92 ASN B N 1
ATOM 1899 C CA . ASN B 1 92 ? 7.438 30.969 -16.219 1 80.06 92 ASN B CA 1
ATOM 1900 C C . ASN B 1 92 ? 6.98 29.844 -17.141 1 80.06 92 ASN B C 1
ATOM 1902 O O . ASN B 1 92 ? 7.754 29.359 -17.969 1 80.06 92 ASN B O 1
ATOM 1906 N N . ASP B 1 93 ? 5.945 29.344 -16.891 1 73.69 93 ASP B N 1
ATOM 1907 C CA . ASP B 1 93 ? 5.375 28.266 -17.688 1 73.69 93 ASP B CA 1
ATOM 1908 C C . ASP B 1 93 ? 3.871 28.453 -17.875 1 73.69 93 ASP B C 1
ATOM 1910 O O . ASP B 1 93 ? 3.082 28.109 -17 1 73.69 93 ASP B O 1
ATOM 1914 N N . ASN B 1 94 ? 3.484 28.891 -19 1 71.38 94 ASN B N 1
ATOM 1915 C CA . ASN B 1 94 ? 2.096 29.266 -19.266 1 71.38 94 ASN B CA 1
ATOM 1916 C C . ASN B 1 94 ? 1.17 28.047 -19.172 1 71.38 94 ASN B C 1
ATOM 1918 O O . ASN B 1 94 ? -0.044 28.203 -19.016 1 71.38 94 ASN B O 1
ATOM 1922 N N . ARG B 1 95 ? 1.84 26.906 -19.188 1 73.12 95 ARG B N 1
ATOM 1923 C CA . ARG B 1 95 ? 1.008 25.719 -19.172 1 73.12 95 ARG B CA 1
ATOM 1924 C C . ARG B 1 95 ? 0.901 25.141 -17.75 1 73.12 95 ARG B C 1
ATOM 1926 O O . ARG B 1 95 ? 0.088 24.25 -17.5 1 73.12 95 ARG B O 1
ATOM 1933 N N . ALA B 1 96 ? 1.696 25.891 -16.875 1 82.62 96 ALA B N 1
ATOM 1934 C CA . ALA B 1 96 ? 1.719 25.328 -15.539 1 82.62 96 ALA B CA 1
ATOM 1935 C C . ALA B 1 96 ? 1.051 26.25 -14.531 1 82.62 96 ALA B C 1
ATOM 1937 O O . ALA B 1 96 ? 1.037 27.469 -14.719 1 82.62 96 ALA B O 1
ATOM 1938 N N . SER B 1 97 ? 0.273 25.703 -13.609 1 90.31 97 SER B N 1
ATOM 1939 C CA . SER B 1 97 ? -0.307 26.453 -12.516 1 90.31 97 SER B CA 1
ATOM 1940 C C . SER B 1 97 ? 0.396 26.156 -11.195 1 90.31 97 SER B C 1
ATOM 1942 O O . SER B 1 97 ? 0.903 25.047 -11 1 90.31 97 SER B O 1
ATOM 1944 N N . ILE B 1 98 ? 0.51 27.188 -10.383 1 95.06 98 ILE B N 1
ATOM 1945 C CA . ILE B 1 98 ? 1.055 27.062 -9.039 1 95.06 98 ILE B CA 1
ATOM 1946 C C . ILE B 1 98 ? -0.084 27.031 -8.023 1 95.06 98 ILE B C 1
ATOM 1948 O O . ILE B 1 98 ? -0.92 27.938 -7.988 1 95.06 98 ILE B O 1
ATOM 1952 N N . LEU B 1 99 ? -0.068 25.969 -7.227 1 97.12 99 LEU B N 1
ATOM 1953 C CA . LEU B 1 99 ? -1.129 25.766 -6.242 1 97.12 99 LEU B CA 1
ATOM 1954 C C . LEU B 1 99 ? -0.688 26.25 -4.863 1 97.12 99 LEU B C 1
ATOM 1956 O O . LEU B 1 99 ? 0.462 26.047 -4.469 1 97.12 99 LEU B O 1
ATOM 1960 N N . THR B 1 100 ? -1.657 26.875 -4.188 1 97.69 100 THR B N 1
ATOM 1961 C CA . THR B 1 100 ? -1.436 27.422 -2.852 1 97.69 100 THR B CA 1
ATOM 1962 C C . THR B 1 100 ? -2.584 27.047 -1.917 1 97.69 100 THR B C 1
ATOM 1964 O O . THR B 1 100 ? -3.75 27.062 -2.314 1 97.69 100 THR B O 1
ATOM 1967 N N . ILE B 1 101 ? -2.195 26.672 -0.708 1 98.12 101 ILE B N 1
ATOM 1968 C CA . ILE B 1 101 ? -3.229 26.391 0.284 1 98.12 101 ILE B CA 1
ATOM 1969 C C . ILE B 1 101 ? -3.809 27.703 0.809 1 98.12 101 ILE B C 1
ATOM 1971 O O . ILE B 1 101 ? -3.074 28.672 1.033 1 98.12 101 ILE B O 1
ATOM 1975 N N . THR B 1 102 ? -5.152 27.75 0.948 1 98.44 102 THR B N 1
ATOM 1976 C CA . THR B 1 102 ? -5.816 28.922 1.495 1 98.44 102 THR B CA 1
ATOM 1977 C C . THR B 1 102 ? -5.859 28.859 3.02 1 98.44 102 THR B C 1
ATOM 1979 O O . THR B 1 102 ? -5.465 27.859 3.615 1 98.44 102 THR B O 1
ATOM 1982 N N . GLN B 1 103 ? -6.301 30.031 3.607 1 98.31 103 GLN B N 1
ATOM 1983 C CA . GLN B 1 103 ? -6.492 30.031 5.055 1 98.31 103 GLN B CA 1
ATOM 1984 C C . GLN B 1 103 ? -7.516 28.984 5.469 1 98.31 103 GLN B C 1
ATOM 1986 O O . GLN B 1 103 ? -7.336 28.297 6.48 1 98.31 103 GLN B O 1
ATOM 1991 N N . LYS B 1 104 ? -8.5 28.828 4.66 1 98.06 104 LYS B N 1
ATOM 1992 C CA . LYS B 1 104 ? -9.523 27.828 4.914 1 98.06 104 LYS B CA 1
ATOM 1993 C C . LYS B 1 104 ? -8.93 26.422 4.855 1 98.06 104 LYS B C 1
ATOM 1995 O O . LYS B 1 104 ? -9.219 25.578 5.715 1 98.06 104 LYS B O 1
ATOM 2000 N N . GLY B 1 105 ? -8.109 26.125 3.861 1 98 105 GLY B N 1
ATOM 2001 C CA . GLY B 1 105 ? -7.422 24.844 3.75 1 98 105 GLY B CA 1
ATOM 2002 C C . GLY B 1 105 ? -6.465 24.578 4.895 1 98 105 GLY B C 1
ATOM 2003 O O . GLY B 1 105 ? -6.375 23.453 5.391 1 98 105 GLY B O 1
ATOM 2004 N N . LYS B 1 106 ? -5.809 25.594 5.305 1 97.62 106 LYS B N 1
ATOM 2005 C CA . LYS B 1 106 ? -4.879 25.484 6.426 1 97.62 106 LYS B CA 1
ATOM 2006 C C . LYS B 1 106 ? -5.609 25.094 7.707 1 97.62 106 LYS B C 1
ATOM 2008 O O . LYS B 1 106 ? -5.121 24.266 8.477 1 97.62 106 LYS B O 1
ATOM 2013 N N . GLU B 1 107 ? -6.754 25.688 7.902 1 97.44 107 GLU B N 1
ATOM 2014 C CA . GLU B 1 107 ? -7.543 25.391 9.094 1 97.44 107 GLU B CA 1
ATOM 2015 C C . GLU B 1 107 ? -7.969 23.922 9.117 1 97.44 107 GLU B C 1
ATOM 2017 O O . GLU B 1 107 ? -7.988 23.297 10.18 1 97.44 107 GLU B O 1
ATOM 2022 N N . VAL B 1 108 ? -8.234 23.375 7.98 1 96.56 108 VAL B N 1
ATOM 2023 C CA . VAL B 1 108 ? -8.641 21.984 7.875 1 96.56 108 VAL B CA 1
ATOM 2024 C C . VAL B 1 108 ? -7.477 21.078 8.266 1 96.56 108 VAL B C 1
ATOM 2026 O O . VAL B 1 108 ? -7.633 20.172 9.094 1 96.56 108 VAL B O 1
ATOM 2029 N N . ILE B 1 109 ? -6.344 21.281 7.754 1 96.75 109 ILE B N 1
ATOM 2030 C CA . ILE B 1 109 ? -5.18 20.438 7.992 1 96.75 109 ILE B CA 1
ATOM 2031 C C . ILE B 1 109 ? -4.719 20.578 9.438 1 96.75 109 ILE B C 1
ATOM 2033 O O . ILE B 1 109 ? -4.332 19.609 10.078 1 96.75 109 ILE B O 1
ATOM 2037 N N . GLU B 1 110 ? -4.77 21.766 9.906 1 96.31 110 GLU B N 1
ATOM 2038 C CA . GLU B 1 110 ? -4.316 22.016 11.273 1 96.31 110 GLU B CA 1
ATOM 2039 C C . GLU B 1 110 ? -5.207 21.312 12.289 1 96.31 110 GLU B C 1
ATOM 2041 O O . GLU B 1 110 ? -4.754 20.969 13.391 1 96.31 110 GLU B O 1
ATOM 2046 N N . LYS B 1 111 ? -6.395 21.156 11.875 1 96 111 LYS B N 1
ATOM 2047 C CA . LYS B 1 111 ? -7.344 20.453 12.742 1 96 111 LYS B CA 1
ATOM 2048 C C . LYS B 1 111 ? -7.082 18.953 12.75 1 96 111 LYS B C 1
ATOM 2050 O O . LYS B 1 111 ? -7.25 18.297 13.773 1 96 111 LYS B O 1
ATOM 2055 N N . VAL B 1 112 ? -6.605 18.406 11.68 1 97 112 VAL B N 1
ATOM 2056 C CA . VAL B 1 112 ? -6.59 16.953 11.531 1 97 112 VAL B CA 1
ATOM 2057 C C . VAL B 1 112 ? -5.16 16.438 11.656 1 97 112 VAL B C 1
ATOM 2059 O O . VAL B 1 112 ? -4.941 15.297 12.094 1 97 112 VAL B O 1
ATOM 2062 N N . PHE B 1 113 ? -4.184 17.172 11.328 1 97.06 113 PHE B N 1
ATOM 2063 C CA . PHE B 1 113 ? -2.824 16.688 11.156 1 97.06 113 PHE B CA 1
ATOM 2064 C C . PHE B 1 113 ? -2.223 16.266 12.492 1 97.06 113 PHE B C 1
ATOM 2066 O O . PHE B 1 113 ? -1.562 15.227 12.578 1 97.06 113 PHE B O 1
ATOM 2073 N N . PRO B 1 114 ? -2.449 17.078 13.602 1 95.62 114 PRO B N 1
ATOM 2074 C CA . PRO B 1 114 ? -1.807 16.688 14.859 1 95.62 114 PRO B CA 1
ATOM 2075 C C . PRO B 1 114 ? -2.24 15.312 15.344 1 95.62 114 PRO B C 1
ATOM 2077 O O . PRO B 1 114 ? -1.404 14.516 15.773 1 95.62 114 PRO B O 1
ATOM 2080 N N . GLU B 1 115 ? -3.521 15.023 15.242 1 96.62 115 GLU B N 1
ATOM 2081 C CA . GLU B 1 115 ? -3.99 13.703 15.633 1 96.62 115 GLU B CA 1
ATOM 2082 C C . GLU B 1 115 ? -3.521 12.633 14.656 1 96.62 115 GLU B C 1
ATOM 2084 O O . GLU B 1 115 ? -3.225 11.5 15.047 1 96.62 115 GLU B O 1
ATOM 2089 N N . HIS B 1 116 ? -3.475 12.984 13.375 1 97.62 116 HIS B N 1
ATOM 2090 C CA . HIS B 1 116 ? -2.91 12.078 12.383 1 97.62 116 HIS B CA 1
ATOM 2091 C C . HIS B 1 116 ? -1.474 11.703 12.734 1 97.62 116 HIS B C 1
ATOM 2093 O O . HIS B 1 116 ? -1.113 10.523 12.711 1 97.62 116 HIS B O 1
ATOM 2099 N N . ALA B 1 117 ? -0.697 12.688 13.102 1 97.38 117 ALA B N 1
ATOM 2100 C CA . ALA B 1 117 ? 0.695 12.469 13.484 1 97.38 117 ALA B CA 1
ATOM 2101 C C . ALA B 1 117 ? 0.791 11.547 14.695 1 97.38 117 ALA B C 1
ATOM 2103 O O . ALA B 1 117 ? 1.622 10.641 14.734 1 97.38 117 ALA B O 1
ATOM 2104 N N . LYS B 1 118 ? -0.075 11.75 15.617 1 97.19 118 LYS B N 1
ATOM 2105 C CA . LYS B 1 118 ? -0.118 10.914 16.812 1 97.19 118 LYS B CA 1
ATOM 2106 C C . LYS B 1 118 ? -0.485 9.477 16.469 1 97.19 118 LYS B C 1
ATOM 2108 O O . LYS B 1 118 ? 0.065 8.531 17.031 1 97.19 118 LYS B O 1
ATOM 2113 N N . ASN B 1 119 ? -1.443 9.352 15.594 1 97.75 119 ASN B N 1
ATOM 2114 C CA . ASN B 1 119 ? -1.854 8.023 15.156 1 97.75 119 ASN B CA 1
ATOM 2115 C C . ASN B 1 119 ? -0.704 7.266 14.492 1 97.75 119 ASN B C 1
ATOM 2117 O O . ASN B 1 119 ? -0.54 6.062 14.711 1 97.75 119 ASN B O 1
ATOM 2121 N N . LEU B 1 120 ? 0.118 7.945 13.688 1 97.94 120 LEU B N 1
ATOM 2122 C CA . LEU B 1 120 ? 1.242 7.297 13.016 1 97.94 120 LEU B CA 1
ATOM 2123 C C . LEU B 1 120 ? 2.344 6.957 14.016 1 97.94 120 LEU B C 1
ATOM 2125 O O . LEU B 1 120 ? 3.012 5.93 13.883 1 97.94 120 LEU B O 1
ATOM 2129 N N . TYR B 1 121 ? 2.504 7.855 15 1 98.06 121 TYR B N 1
ATOM 2130 C CA . TYR B 1 121 ? 3.395 7.523 16.109 1 98.06 121 TYR B CA 1
ATOM 2131 C C . TYR B 1 121 ? 2.967 6.23 16.781 1 98.06 121 TYR B C 1
ATOM 2133 O O . TYR B 1 121 ? 3.787 5.336 17 1 98.06 121 TYR B O 1
ATOM 2141 N N . LYS B 1 122 ? 1.698 6.113 17.062 1 98.19 122 LYS B N 1
ATOM 2142 C CA . LYS B 1 122 ? 1.16 4.938 17.734 1 98.19 122 LYS B CA 1
ATOM 2143 C C . LYS B 1 122 ? 1.322 3.684 16.891 1 98.19 122 LYS B C 1
ATOM 2145 O O . LYS B 1 122 ? 1.595 2.602 17.406 1 98.19 122 LYS B O 1
ATOM 2150 N N . ALA B 1 123 ? 1.15 3.809 15.57 1 98.25 123 ALA B N 1
ATOM 2151 C CA . ALA B 1 123 ? 1.276 2.684 14.648 1 98.25 123 ALA B CA 1
ATOM 2152 C C . ALA B 1 123 ? 2.682 2.09 14.695 1 98.25 123 ALA B C 1
ATOM 2154 O O . ALA B 1 123 ? 2.873 0.908 14.398 1 98.25 123 ALA B O 1
ATOM 2155 N N . MET B 1 124 ? 3.654 2.926 15.094 1 98.62 124 MET B N 1
ATOM 2156 C CA . MET B 1 124 ? 5.051 2.494 15.086 1 98.62 124 MET B CA 1
ATOM 2157 C C . MET B 1 124 ? 5.559 2.264 16.5 1 98.62 124 MET B C 1
ATOM 2159 O O . MET B 1 124 ? 6.715 1.887 16.703 1 98.62 124 MET B O 1
ATOM 2163 N N . GLU B 1 125 ? 4.719 2.396 17.453 1 98.12 125 GLU B N 1
ATOM 2164 C CA . GLU B 1 125 ? 5.102 2.422 18.859 1 98.12 125 GLU B CA 1
ATOM 2165 C C . GLU B 1 125 ? 5.676 1.078 19.312 1 98.12 125 GLU B C 1
ATOM 2167 O O . GLU B 1 125 ? 6.465 1.013 20.25 1 98.12 125 GLU B O 1
ATOM 2172 N N . VAL B 1 126 ? 5.383 0.016 18.641 1 98.62 126 VAL B N 1
ATOM 2173 C CA . VAL B 1 126 ? 5.828 -1.328 18.984 1 98.62 126 VAL B CA 1
ATOM 2174 C C . VAL B 1 126 ? 7.328 -1.462 18.734 1 98.62 126 VAL B C 1
ATOM 2176 O O . VAL B 1 126 ? 7.973 -2.375 19.25 1 98.62 126 VAL B O 1
ATOM 2179 N N . LEU B 1 127 ? 7.906 -0.584 17.984 1 98.75 127 LEU B N 1
ATOM 2180 C CA . LEU B 1 127 ? 9.328 -0.619 17.641 1 98.75 127 LEU B CA 1
ATOM 2181 C C . LEU B 1 127 ? 10.125 0.281 18.578 1 98.75 127 LEU B C 1
ATOM 2183 O O . LEU B 1 127 ? 9.672 1.372 18.938 1 98.75 127 LEU B O 1
ATOM 2187 N N . SER B 1 128 ? 11.352 -0.149 18.984 1 98.69 128 SER B N 1
ATOM 2188 C CA . SER B 1 128 ? 12.305 0.756 19.625 1 98.69 128 SER B CA 1
ATOM 2189 C C . SER B 1 128 ? 12.812 1.804 18.641 1 98.69 128 SER B C 1
ATOM 2191 O O . SER B 1 128 ? 12.578 1.694 17.422 1 98.69 128 SER B O 1
ATOM 2193 N N . ASP B 1 129 ? 13.461 2.814 19.141 1 98.19 129 ASP B N 1
ATOM 2194 C CA . ASP B 1 129 ? 14.031 3.838 18.281 1 98.19 129 ASP B CA 1
ATOM 2195 C C . ASP B 1 129 ? 15.008 3.227 17.281 1 98.19 129 ASP B C 1
ATOM 2197 O O . ASP B 1 129 ? 15.016 3.592 16.094 1 98.19 129 ASP B O 1
ATOM 2201 N N . GLU B 1 130 ? 15.766 2.283 17.75 1 98.5 130 GLU B N 1
ATOM 2202 C CA . GLU B 1 130 ? 16.734 1.621 16.891 1 98.5 130 GLU B CA 1
ATOM 2203 C C . GLU B 1 130 ? 16.047 0.778 15.82 1 98.5 130 GLU B C 1
ATOM 2205 O O . GLU B 1 130 ? 16.453 0.775 14.656 1 98.5 130 GLU B O 1
ATOM 2210 N N . GLU B 1 131 ? 14.992 0.062 16.219 1 98.75 131 GLU B N 1
ATOM 2211 C CA . GLU B 1 131 ? 14.219 -0.745 15.273 1 98.75 131 GLU B CA 1
ATOM 2212 C C . GLU B 1 131 ? 13.547 0.129 14.219 1 98.75 131 GLU B C 1
ATOM 2214 O O . GLU B 1 131 ? 13.492 -0.239 13.039 1 98.75 131 GLU B O 1
ATOM 2219 N N . LEU B 1 132 ? 13.078 1.268 14.664 1 98.75 132 LEU B N 1
ATOM 2220 C CA . LEU B 1 132 ? 12.422 2.197 13.75 1 98.75 132 LEU B CA 1
ATOM 2221 C C . LEU B 1 132 ? 13.422 2.732 12.719 1 98.75 132 LEU B C 1
ATOM 2223 O O . LEU B 1 132 ? 13.117 2.787 11.523 1 98.75 132 LEU B O 1
ATOM 2227 N N . ASP B 1 133 ? 14.586 3.057 13.172 1 98.62 133 ASP B N 1
ATOM 2228 C CA . ASP B 1 133 ? 15.633 3.525 12.281 1 98.62 133 ASP B CA 1
ATOM 2229 C C . ASP B 1 133 ? 16.016 2.445 11.266 1 98.62 133 ASP B C 1
ATOM 2231 O O . ASP B 1 133 ? 16.203 2.732 10.086 1 98.62 133 ASP B O 1
ATOM 2235 N N . THR B 1 134 ? 16.109 1.246 11.75 1 98.81 134 THR B N 1
ATOM 2236 C CA . THR B 1 134 ? 16.469 0.125 10.891 1 98.81 134 THR B CA 1
ATOM 2237 C C . THR B 1 134 ? 15.375 -0.139 9.859 1 98.81 134 THR B C 1
ATOM 2239 O O . THR B 1 134 ? 15.664 -0.368 8.68 1 98.81 134 THR B O 1
ATOM 2242 N N . LEU B 1 135 ? 14.125 -0.087 10.312 1 98.88 135 LEU B N 1
ATOM 2243 C CA . LEU B 1 135 ? 13.016 -0.286 9.398 1 98.88 135 LEU B CA 1
ATOM 2244 C C . LEU B 1 135 ? 13.031 0.754 8.281 1 98.88 135 LEU B C 1
ATOM 2246 O O . LEU B 1 135 ? 12.953 0.408 7.102 1 98.88 135 LEU B O 1
ATOM 2250 N N . TYR B 1 136 ? 13.18 2.008 8.633 1 98.81 136 TYR B N 1
ATOM 2251 C CA . TYR B 1 136 ? 13.234 3.066 7.633 1 98.81 136 TYR B CA 1
ATOM 2252 C C . TYR B 1 136 ? 14.367 2.828 6.648 1 98.81 136 TYR B C 1
ATOM 2254 O O . TYR B 1 136 ? 14.18 2.941 5.438 1 98.81 136 TYR B O 1
ATOM 2262 N N . SER B 1 137 ? 15.508 2.5 7.215 1 98.81 137 SER B N 1
ATOM 2263 C CA . SER B 1 137 ? 16.688 2.332 6.375 1 98.81 137 SER B CA 1
ATOM 2264 C C . SER B 1 137 ? 16.5 1.203 5.367 1 98.81 137 SER B C 1
ATOM 2266 O O . SER B 1 137 ? 16.828 1.353 4.191 1 98.81 137 SER B O 1
ATOM 2268 N N . LEU B 1 138 ? 15.969 0.125 5.809 1 98.88 138 LEU B N 1
ATOM 2269 C CA . LEU B 1 138 ? 15.773 -1.035 4.945 1 98.88 138 LEU B CA 1
ATOM 2270 C C . LEU B 1 138 ? 14.688 -0.765 3.906 1 98.88 138 LEU B C 1
ATOM 2272 O O . LEU B 1 138 ? 14.844 -1.121 2.736 1 98.88 138 LEU B O 1
ATOM 2276 N N . VAL B 1 139 ? 13.602 -0.12 4.328 1 98.75 139 VAL B N 1
ATOM 2277 C CA . VAL B 1 139 ? 12.531 0.199 3.396 1 98.75 139 VAL B CA 1
ATOM 2278 C C . VAL B 1 139 ? 13.023 1.211 2.365 1 98.75 139 VAL B C 1
ATOM 2280 O O . VAL B 1 139 ? 12.688 1.116 1.183 1 98.75 139 VAL B O 1
ATOM 2283 N N . ASN B 1 140 ? 13.812 2.137 2.846 1 98.62 140 ASN B N 1
ATOM 2284 C CA . ASN B 1 140 ? 14.383 3.129 1.941 1 98.62 140 ASN B CA 1
ATOM 2285 C C . ASN B 1 140 ? 15.305 2.48 0.91 1 98.62 140 ASN B C 1
ATOM 2287 O O . ASN B 1 140 ? 15.305 2.873 -0.258 1 98.62 140 ASN B O 1
ATOM 2291 N N . LYS B 1 141 ? 16.078 1.54 1.318 1 98.62 141 LYS B N 1
ATOM 2292 C CA . LYS B 1 141 ? 16.922 0.783 0.405 1 98.62 141 LYS B CA 1
ATOM 2293 C C . LYS B 1 141 ? 16.094 0.097 -0.678 1 98.62 141 LYS B C 1
ATOM 2295 O O . LYS B 1 141 ? 16.438 0.158 -1.86 1 98.62 141 LYS B O 1
ATOM 2300 N N . VAL B 1 142 ? 15.039 -0.493 -0.273 1 98.69 142 VAL B N 1
ATOM 2301 C CA . VAL B 1 142 ? 14.148 -1.2 -1.185 1 98.69 142 VAL B CA 1
ATOM 2302 C C . VAL B 1 142 ? 13.484 -0.205 -2.133 1 98.69 142 VAL B C 1
ATOM 2304 O O . VAL B 1 142 ? 13.398 -0.446 -3.34 1 98.69 142 VAL B O 1
ATOM 2307 N N . TYR B 1 143 ? 13.023 0.912 -1.588 1 98.12 143 TYR B N 1
ATOM 2308 C CA . TYR B 1 143 ? 12.367 1.938 -2.391 1 98.12 143 TYR B CA 1
ATOM 2309 C C . TYR B 1 143 ? 13.305 2.457 -3.479 1 98.12 143 TYR B C 1
ATOM 2311 O O . TYR B 1 143 ? 12.914 2.541 -4.648 1 98.12 143 TYR B O 1
ATOM 2319 N N . LYS B 1 144 ? 14.523 2.744 -3.121 1 97.75 144 LYS B N 1
ATOM 2320 C CA . LYS B 1 144 ? 15.484 3.328 -4.047 1 97.75 144 LYS B CA 1
ATOM 2321 C C . LYS B 1 144 ? 15.883 2.324 -5.125 1 97.75 144 LYS B C 1
ATOM 2323 O O . LYS B 1 144 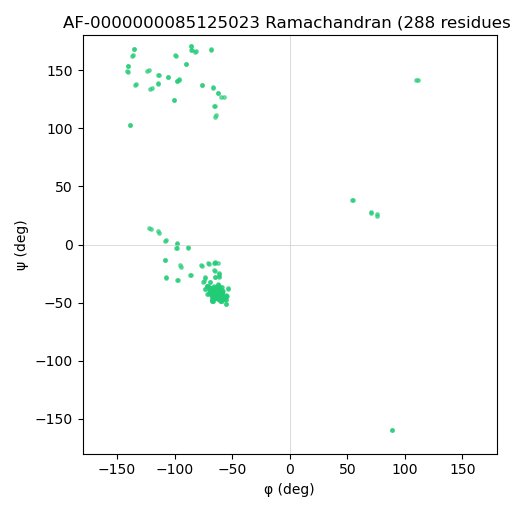? 16.188 2.709 -6.258 1 97.75 144 LYS B O 1
ATOM 2328 N N . ALA B 1 145 ? 15.914 1.069 -4.793 1 97.56 145 ALA B N 1
ATOM 2329 C CA . ALA B 1 145 ? 16.344 0.018 -5.707 1 97.56 145 ALA B CA 1
ATOM 2330 C C . ALA B 1 145 ? 15.266 -0.307 -6.73 1 97.56 145 ALA B C 1
ATOM 2332 O O . ALA B 1 145 ? 15.523 -1.003 -7.719 1 97.56 145 ALA B O 1
ATOM 2333 N N . ASN B 1 146 ? 14.039 0.085 -6.438 1 95.94 146 ASN B N 1
ATOM 2334 C CA . ASN B 1 146 ? 12.93 -0.268 -7.309 1 95.94 146 ASN B CA 1
ATOM 2335 C C . ASN B 1 146 ? 12.406 0.947 -8.07 1 95.94 146 ASN B C 1
ATOM 2337 O O . ASN B 1 146 ? 11.805 0.806 -9.141 1 95.94 146 ASN B O 1
#

Sequence (292 aa):
MVKTYGERTDKSMKTVVRLEKASLKITNKTLSYLSQHGLTFNQFKVLEVLYHRGDLNIGSITKLTMSTPGNITVVVKNLKRDEWITSIKDPNDNRASILTITQKGKEVIEKVFPEHAKNLYKAMEVLSDEELDTLYSLVNKVYKANMVKTYGERTDKSMKTVVRLEKASLKITNKTLSYLSQHGLTFNQFKVLEVLYHRGDLNIGSITKLTMSTPGNITVVVKNLKRDEWITSIKDPNDNRASILTITQKGKEVIEKVFPEHAKNLYKAMEVLSDEELDTLYSLVNKVYKAN

Foldseek 3Di:
DPDDPDDVVVVVVVVVVVVVVLVVVLVVVVQVLVVVLVDGPLLLQLLVCCLVVNKDKLVVSCVSSVHDPVVSVVSVVVCVVVPQKDWDQDPVDNVIIIIHGDPNVNVSCVVRVVVVVVSVCVSCVVDDPVRVVVVVVVVVVVVVVD/DPDDPDDVVVVVVVVVVVVVVLVVVLVVVVQVLVVVLVDGPLLLQQLVCCLVVNKDKLVVSCVSSVHDPVVSVVSVVVCVVVPQKDWDQDPVDNVIIIIHGDPNVNVSCVVRVVVVVVSVCVSCVVDDPVRVVVVVVVVVVVVVVD

Solvent-accessible surface area (backbone atoms only — not comparable to full-atom values): 15764 Å² total; per-residue (Å²): 124,82,83,79,78,45,73,66,34,46,50,27,44,52,35,52,52,41,43,43,51,30,37,48,55,54,48,50,54,48,45,56,55,33,50,77,70,76,38,52,66,67,54,44,45,53,52,49,48,29,71,61,70,38,71,39,34,64,70,55,48,30,63,75,57,74,48,50,73,74,57,44,52,55,48,49,52,50,35,38,74,71,47,28,29,48,71,43,77,29,89,88,34,88,88,39,46,34,34,36,64,30,75,60,27,48,54,53,46,65,67,47,44,62,60,51,46,49,50,37,27,59,56,45,57,87,45,53,76,68,52,45,52,48,46,37,51,52,40,48,52,40,39,73,75,98,125,82,83,79,79,45,73,67,35,47,49,28,45,52,34,53,52,42,42,42,52,30,37,46,54,54,49,50,52,48,45,56,56,34,49,77,69,77,36,53,65,68,55,45,45,53,51,48,49,30,70,60,70,40,71,40,34,64,68,56,49,28,61,75,57,74,48,49,73,72,57,44,52,53,49,50,53,51,34,38,75,71,46,28,29,47,71,44,76,29,88,87,35,89,89,38,46,35,35,35,65,30,74,61,28,47,55,53,48,66,66,46,45,64,60,49,46,50,50,36,29,58,54,44,57,88,46,52,74,68,51,47,52,49,46,37,52,52,40,49,52,40,38,74,75,97

Secondary structure (DSSP, 8-state):
----S-HHHHHHHHHHHHHHHHHHHHHHHHHHHHHTTT--HHHHHHHHHHHHH-SEEHHHHHHHTT--HHHHHHHHHHHHHTTSEEEEE-TT-TT-EEEEE-HHHHHHHHHHHHHHHHHHHHHTTTS-HHHHHHHHHHHHHHHHH-/--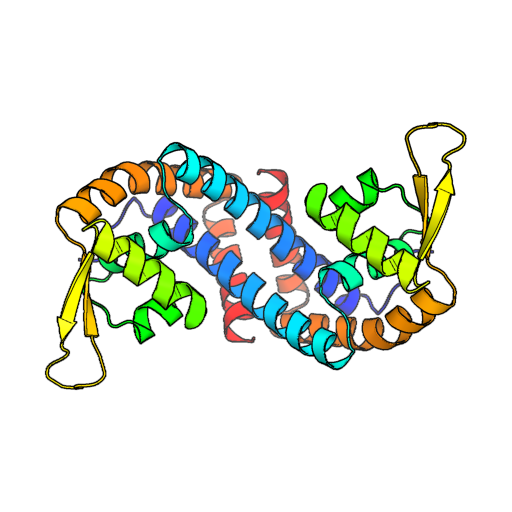--S-HHHHHHHHHHHHHHHHHHHHHHHHHHHHHTTT--HHHHHHHHHHHHH-SEEHHHHHHHTT--HHHHHHHHHHHHHTTSEEEEE-TT-TT-EEEEE-HHHHHHHHHHHHHHHHHHHHHTTTS-HHHHHHHHHHHHHHHHH-

InterPro domains:
  IPR000835 MarR-type HTH domain [PS50995] (9-144)
  IPR000835 MarR-type HTH domain [SM00347] (32-132)
  IPR036388 Winged helix-like DNA-binding domain superfamily [G3DSA:1.10.10.10] (3-146)
  IPR036390 Winged helix DNA-binding domain superfamily [SSF46785] (12-144)
  IPR039422 Transcription regulators MarR/SlyA-like [PTHR33164] (17-143)
  IPR055166 Transcriptional regulator SarA/SarZ/Rot-like, helix-turn-helix domain [PF22381] (34-111)

Radius of gyration: 21.44 Å; Cα contacts (8 Å, |Δi|>4): 347; chains: 2; bounding box: 47×62×40 Å

pLDDT: mean 94.63, std 6.93, range [48.03, 98.88]

Nearest PDB structures (foldseek):
  7kfq-assembly1_A  TM=8.791E-01  e=1.393E-07  Variovorax paradoxus
  7kua-assembly1_A-2  TM=8.532E-01  e=9.160E-08  Pseudomonas putida
  6pco-assembly2_C  TM=8.221E-01  e=1.393E-07  Bordetella bronchiseptica
  3bpv-assembly1_A-2  TM=7.650E-01  e=8.918E-07  unclassified
  3bpx-assembly1_A  TM=7.868E-01  e=6.833E-06  unclassified